Protein AF-U1Q439-F1 (afdb_monomer_lite)

Secondary structure (DSSP, 8-state):
-----------------------TT----SS--HHHHHHHHHHHHHHHHHS-HHHHHHHHHHHHHHHHHHHHHHHHHHHH-S-HHHHHHHTTHHHHHHHHHT---TTGGGSHHHHHHHTTSB-HHHHHHHHHHHHHHHHHHHHHHHHHHHHSS-S-HHHHHHHHHHHHHHHTS-HHHHHHHHHHHHHHHHHHHHHHHH--SHHHHHHHHHHHHHHHHHHT---HHHHHHHHHHHHHHTSS-HHHIIIIIIHHHHHHHHHHHHHHHHHIIIIIS-TTTT-SHHHHT--PPPHHHHHHGGGTS-SB--SS-TTTTTSS-TT--EEEEEES-TTT-HHHHHHHHHHHTTSTT-EEEEEE-----GGG--

pLDDT: mean 82.38, std 19.42, range [29.75, 98.81]

Foldseek 3Di:
DDDDDDDDDDDDDPDDDPDPDDDPPDDPPPWDALLQLLVLLQQVLLCLLPDDLVVLLQLLLLLLQLQLQLLLQLLVCVLVDPDNVRSLLCNLRSVLCNLVVVRQALLLLLASPLSCLVQQQFAPVSSVVSNVSNVVSNLNNLLVSLVCVQPVPSDDPSSLVSLLVLLVVLLPDALVCLQQLLLVVSLLSLVLSSVCSRDDDPVSNSVSSSVSSSCCVVVVGDDLSNNSSSQSNCVSVVNDDPVSSVPRRNVSSVNSSSNNNNVNNCCSVPPRQDPCSQVPPQRVPWDGDDPCCRHPPVVRPHRGTRSHPPVVVVPPDPQADEFEQEDQDPVPVVVSQVVQVVVQVVDPRRDYDYHHDDDDDPVVPD

Radius of gyration: 27.09 Å; chains: 1; bounding box: 66×46×103 Å

Structure (mmCIF, N/CA/C/O backbone):
data_AF-U1Q439-F1
#
_entry.id   AF-U1Q439-F1
#
loop_
_atom_site.group_PDB
_atom_site.id
_atom_site.type_symbol
_atom_site.label_atom_id
_atom_site.label_alt_id
_atom_site.label_comp_id
_atom_site.label_asym_id
_atom_site.label_entity_id
_atom_site.label_seq_id
_atom_site.pdbx_PDB_ins_code
_atom_site.Cartn_x
_atom_site.Cartn_y
_atom_site.Cartn_z
_atom_site.occupancy
_atom_site.B_iso_or_equiv
_atom_site.auth_seq_id
_atom_site.auth_comp_id
_atom_site.auth_asym_id
_atom_site.auth_atom_id
_atom_site.pdbx_PDB_model_num
ATOM 1 N N . MET A 1 1 ? 11.592 0.770 76.345 1.00 40.69 1 MET A N 1
ATOM 2 C CA . MET A 1 1 ? 10.454 0.552 77.261 1.00 40.69 1 MET A CA 1
ATOM 3 C C . MET A 1 1 ? 9.952 1.911 77.716 1.00 40.69 1 MET A C 1
ATOM 5 O O . MET A 1 1 ? 10.605 2.519 78.552 1.00 40.69 1 MET A O 1
ATOM 9 N N . ALA A 1 2 ? 8.879 2.397 77.093 1.00 33.62 2 ALA A N 1
ATOM 10 C CA . ALA A 1 2 ? 7.926 3.373 77.628 1.00 33.62 2 ALA A CA 1
ATOM 11 C C . ALA A 1 2 ? 6.781 3.497 76.603 1.00 33.62 2 ALA A C 1
ATOM 13 O O . ALA A 1 2 ? 6.976 4.050 75.524 1.00 33.62 2 ALA A O 1
ATOM 14 N N . ASP A 1 3 ? 5.644 2.888 76.936 1.00 36.06 3 ASP A N 1
ATOM 15 C CA . ASP A 1 3 ? 4.321 3.103 76.333 1.00 36.06 3 ASP A CA 1
ATOM 16 C C . ASP A 1 3 ? 3.775 4.489 76.720 1.00 36.06 3 ASP A C 1
ATOM 18 O O . ASP A 1 3 ? 4.028 4.918 77.846 1.00 36.06 3 ASP A O 1
ATOM 22 N N . THR A 1 4 ? 2.990 5.139 75.843 1.00 35.75 4 THR A N 1
ATOM 23 C CA . THR A 1 4 ? 1.505 5.231 75.936 1.00 35.75 4 THR A CA 1
ATOM 24 C C . THR A 1 4 ? 0.882 6.178 74.877 1.00 35.75 4 THR A C 1
ATOM 26 O O . THR A 1 4 ? 1.295 7.320 74.720 1.00 35.75 4 THR A O 1
ATOM 29 N N . SER A 1 5 ? -0.118 5.638 74.151 1.00 34.19 5 SER A N 1
ATOM 30 C CA . SER A 1 5 ? -1.400 6.180 73.600 1.00 34.19 5 SER A CA 1
ATOM 31 C C . SER A 1 5 ? -1.701 7.704 73.667 1.00 34.19 5 SER A C 1
ATOM 33 O O . SER A 1 5 ? -1.394 8.319 74.676 1.00 34.19 5 SER A O 1
ATOM 35 N N . SER A 1 6 ? -2.438 8.395 72.777 1.00 32.44 6 SER A N 1
ATOM 36 C CA . SER A 1 6 ? -3.656 8.065 72.004 1.00 32.44 6 SER A CA 1
ATOM 37 C C . SER A 1 6 ? -4.067 9.252 71.094 1.00 32.44 6 SER A C 1
ATOM 39 O O . SER A 1 6 ? -3.969 10.396 71.523 1.00 32.44 6 SER A O 1
ATOM 41 N N . SER A 1 7 ? -4.639 8.933 69.922 1.00 29.75 7 SER A N 1
ATOM 42 C CA . SER A 1 7 ? -5.725 9.613 69.167 1.00 29.75 7 SER A CA 1
ATOM 43 C C . SER A 1 7 ? -5.667 11.109 68.802 1.00 29.75 7 SER A C 1
ATOM 45 O O . SER A 1 7 ? -5.858 11.964 69.661 1.00 29.75 7 SER A O 1
ATOM 47 N N . ALA A 1 8 ? -5.707 11.401 67.496 1.00 29.91 8 ALA A N 1
ATOM 48 C CA . ALA A 1 8 ? -6.921 11.916 66.841 1.00 29.91 8 ALA A CA 1
ATOM 49 C C . ALA A 1 8 ? -6.778 11.845 65.308 1.00 29.91 8 ALA A C 1
ATOM 51 O O . ALA A 1 8 ? -5.817 12.336 64.727 1.00 29.91 8 ALA A O 1
ATOM 52 N N . THR A 1 9 ? -7.751 11.178 64.701 1.00 34.38 9 THR A N 1
ATOM 53 C CA . THR A 1 9 ? -8.125 11.154 63.285 1.00 34.38 9 THR A CA 1
ATOM 54 C C . THR A 1 9 ? -8.305 12.552 62.704 1.00 34.38 9 THR A C 1
ATOM 56 O O . THR A 1 9 ? -9.048 13.339 63.285 1.00 34.38 9 THR A O 1
ATOM 59 N N . ASP A 1 10 ? -7.755 12.792 61.514 1.00 31.38 10 ASP A N 1
ATOM 60 C CA . ASP A 1 10 ? -8.347 13.740 60.572 1.00 31.38 10 ASP A CA 1
ATOM 61 C C . ASP A 1 10 ? -8.423 13.074 59.194 1.00 31.38 10 ASP A C 1
ATOM 63 O O . ASP A 1 10 ? -7.422 12.838 58.516 1.00 31.38 10 ASP A O 1
ATOM 67 N N . SER A 1 11 ? -9.632 12.637 58.859 1.00 33.62 11 SER A N 1
ATOM 68 C CA . SER A 1 11 ? -10.017 12.125 57.553 1.00 33.62 11 SER A CA 1
ATOM 69 C C . SER A 1 11 ? -10.362 13.325 56.677 1.00 33.62 11 SER A C 1
ATOM 71 O O . SER A 1 11 ? -11.498 13.799 56.702 1.00 33.62 11 SER A O 1
ATOM 73 N N . ALA A 1 12 ? -9.385 13.822 55.922 1.00 33.16 12 ALA A N 1
ATOM 74 C CA . ALA A 1 12 ? -9.645 14.764 54.846 1.00 33.16 12 ALA A CA 1
ATOM 75 C C . ALA A 1 12 ? -10.063 13.976 53.600 1.00 33.16 12 ALA A C 1
ATOM 77 O O . ALA A 1 12 ? -9.274 13.275 52.973 1.00 33.16 12 ALA A O 1
ATOM 78 N N . THR A 1 13 ? -11.355 14.055 53.323 1.00 31.52 13 THR A N 1
ATOM 79 C CA . THR A 1 13 ? -12.053 13.604 52.127 1.00 31.52 13 THR A CA 1
ATOM 80 C C . THR A 1 13 ? -11.402 14.216 50.880 1.00 31.52 13 THR A C 1
ATOM 82 O O . THR A 1 13 ? -11.492 15.424 50.678 1.00 31.52 13 THR A O 1
ATOM 85 N N . GLU A 1 14 ? -10.757 13.405 50.040 1.00 33.00 14 GLU A N 1
ATOM 86 C CA . GLU A 1 14 ? -10.408 13.793 48.667 1.00 33.00 14 GLU A CA 1
ATOM 87 C C . GLU A 1 14 ? -11.698 13.796 47.834 1.00 33.00 14 GLU A C 1
ATOM 89 O O . GLU A 1 14 ? -12.175 12.763 47.365 1.00 33.00 14 GLU A O 1
ATOM 94 N N . THR A 1 15 ? -12.327 14.965 47.730 1.00 34.25 15 THR A N 1
ATOM 95 C CA . THR A 1 15 ? -13.336 15.244 46.706 1.00 34.25 15 THR A CA 1
ATOM 96 C C . THR A 1 15 ? -12.620 15.494 45.387 1.00 34.25 15 THR A C 1
ATOM 98 O O . THR A 1 15 ? -11.765 16.374 45.322 1.00 34.25 15 THR A O 1
ATOM 101 N N . GLY A 1 16 ? -12.955 14.693 44.375 1.00 36.06 16 GLY A N 1
ATOM 102 C CA . GLY A 1 16 ? -12.383 14.773 43.037 1.00 36.06 16 GLY A CA 1
ATOM 103 C C . GLY A 1 16 ? -12.622 16.125 42.369 1.00 36.06 16 GLY A C 1
ATOM 104 O O . GLY A 1 16 ? -13.729 16.660 42.415 1.00 36.06 16 GLY A O 1
ATOM 105 N N . ASP A 1 17 ? -11.566 16.640 41.746 1.00 32.59 17 ASP A N 1
ATOM 106 C CA . ASP A 1 17 ? -11.641 17.726 40.777 1.00 32.59 17 ASP A CA 1
ATOM 107 C C . ASP A 1 17 ? -12.202 17.168 39.458 1.00 32.59 17 ASP A C 1
ATOM 109 O O . ASP A 1 17 ? -11.560 16.372 38.773 1.00 32.59 17 ASP A O 1
ATOM 113 N N . GLU A 1 18 ? -13.425 17.587 39.127 1.00 44.66 18 GLU A N 1
ATOM 114 C CA . GLU A 1 18 ? -14.134 17.342 37.859 1.00 44.66 18 GLU A CA 1
ATOM 115 C C . GLU A 1 18 ? -13.779 18.361 36.758 1.00 44.66 18 GLU A C 1
ATOM 117 O O . GLU A 1 18 ? -14.463 18.438 35.741 1.00 44.66 18 GLU A O 1
ATOM 122 N N . ASP A 1 19 ? -12.698 19.126 36.899 1.00 42.84 19 ASP A N 1
ATOM 123 C CA . ASP A 1 19 ? -12.256 20.061 35.867 1.00 42.84 19 ASP A CA 1
ATOM 124 C C . ASP A 1 19 ? -10.877 19.643 35.353 1.00 42.84 19 ASP A C 1
ATOM 126 O O . ASP A 1 19 ? -9.881 19.718 36.066 1.00 42.84 19 ASP A O 1
ATOM 130 N N . GLY A 1 20 ? -10.810 19.224 34.085 1.00 48.12 20 GLY A N 1
ATOM 131 C CA . GLY A 1 20 ? -9.583 18.858 33.360 1.00 48.12 20 GLY A CA 1
ATOM 132 C C . GLY A 1 20 ? -8.630 20.033 33.092 1.00 48.12 20 GLY A C 1
ATOM 133 O O . GLY A 1 20 ? -8.061 20.141 32.006 1.00 48.12 20 GLY A O 1
ATOM 134 N N . VAL A 1 21 ? -8.487 20.947 34.050 1.00 47.47 21 VAL A N 1
ATOM 135 C CA . VAL A 1 21 ? -7.514 22.034 34.036 1.00 47.47 21 VAL A CA 1
ATOM 136 C C . VAL A 1 21 ? -6.248 21.521 34.728 1.00 47.47 21 VAL A C 1
ATOM 138 O O . VAL A 1 21 ? -6.295 21.247 35.927 1.00 47.47 21 VAL A O 1
ATOM 141 N N . PRO A 1 22 ? -5.110 21.409 34.017 1.00 46.38 22 PRO A N 1
ATOM 142 C CA . PRO A 1 22 ? -3.858 20.977 34.625 1.00 46.38 22 PRO A CA 1
ATOM 143 C C . PRO A 1 22 ? -3.519 21.881 35.812 1.00 46.38 22 PRO A C 1
ATOM 145 O O . PRO A 1 22 ? -3.479 23.112 35.684 1.00 46.38 22 PRO A O 1
ATOM 148 N N . THR A 1 23 ? -3.282 21.286 36.978 1.00 56.19 23 THR A N 1
ATOM 149 C CA . THR A 1 23 ? -2.851 22.042 38.158 1.00 56.19 23 THR A CA 1
ATOM 150 C C . THR A 1 23 ? -1.454 22.620 37.914 1.00 56.19 23 THR A C 1
ATOM 152 O O . THR A 1 23 ? -0.627 22.044 37.203 1.00 56.19 23 THR A O 1
ATOM 155 N N . GLN A 1 24 ? -1.180 23.813 38.461 1.00 44.75 24 GLN A N 1
ATOM 156 C CA . GLN A 1 24 ? 0.097 24.513 38.266 1.00 44.75 24 GLN A CA 1
ATOM 157 C C . GLN A 1 24 ? 1.290 23.601 38.597 1.00 44.75 24 GLN A C 1
ATOM 159 O O . GLN A 1 24 ? 1.559 23.324 39.764 1.00 44.75 24 GLN A O 1
ATOM 164 N N . GLY A 1 25 ? 2.025 23.181 37.564 1.00 55.41 25 GLY A N 1
ATOM 165 C CA . GLY A 1 25 ? 3.202 22.316 37.684 1.00 55.41 25 GLY A CA 1
ATOM 166 C C . GLY A 1 25 ? 3.123 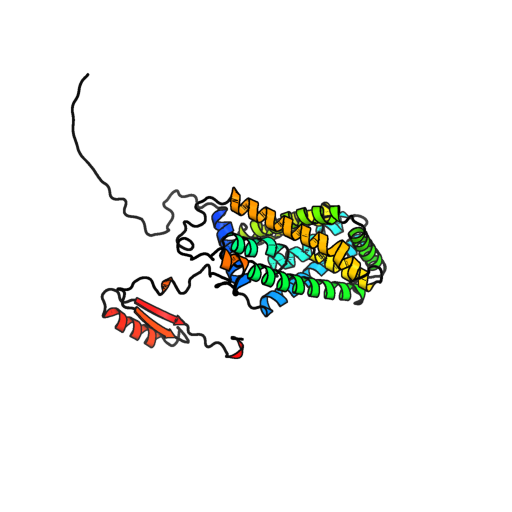21.014 36.885 1.00 55.41 25 GLY A C 1
ATOM 167 O O . GLY A 1 25 ? 4.145 20.345 36.745 1.00 55.41 25 GLY A O 1
ATOM 168 N N . GLU A 1 26 ? 1.963 20.672 36.321 1.00 47.88 26 GLU A N 1
ATOM 169 C CA . GLU A 1 26 ? 1.836 19.533 35.414 1.00 47.88 26 GLU A CA 1
ATOM 170 C C . GLU A 1 26 ? 2.426 19.888 34.038 1.00 47.88 26 GLU A C 1
ATOM 172 O O . GLU A 1 26 ? 1.930 20.751 33.309 1.00 47.88 26 GLU A O 1
ATOM 177 N N . VAL A 1 27 ? 3.558 19.266 33.703 1.00 53.09 27 VAL A N 1
ATOM 178 C CA . VAL A 1 27 ? 4.167 19.387 32.376 1.00 53.09 27 VAL A CA 1
ATOM 179 C C . VAL A 1 27 ? 3.277 18.611 31.417 1.00 53.09 27 VAL A C 1
ATOM 181 O O . VAL A 1 27 ? 3.337 17.385 31.404 1.00 53.09 27 VAL A O 1
ATOM 184 N N . VAL A 1 28 ? 2.462 19.311 30.622 1.00 56.88 28 VAL A N 1
ATOM 185 C CA . VAL A 1 28 ? 1.743 18.694 29.500 1.00 56.88 28 VAL A CA 1
ATOM 186 C C . VAL A 1 28 ? 2.796 18.029 28.608 1.00 56.88 28 VAL A C 1
ATOM 188 O O . VAL A 1 28 ? 3.656 18.738 28.072 1.00 56.88 28 VAL A O 1
ATOM 191 N N . PRO A 1 29 ? 2.809 16.691 28.476 1.00 61.56 29 PRO A N 1
ATOM 192 C CA . PRO A 1 29 ? 3.794 16.031 27.642 1.00 61.56 29 PRO A CA 1
ATOM 193 C C . PRO A 1 29 ? 3.629 16.517 26.200 1.00 61.56 29 PRO A C 1
ATOM 195 O O . PRO A 1 29 ? 2.562 16.383 25.612 1.00 61.56 29 PRO A O 1
ATOM 198 N N . GLU A 1 30 ? 4.691 17.051 25.594 1.00 66.00 30 GLU A N 1
ATOM 199 C CA . GLU A 1 30 ? 4.662 17.453 24.177 1.00 66.00 30 GLU A CA 1
ATOM 200 C C . GLU A 1 30 ? 4.493 16.252 23.223 1.00 66.00 30 GLU A C 1
ATOM 202 O O . GLU A 1 30 ? 4.320 16.440 22.023 1.00 66.00 30 GLU A O 1
ATOM 207 N N . ARG A 1 31 ? 4.557 15.007 23.716 1.00 75.25 31 ARG A N 1
ATOM 208 C CA . ARG A 1 31 ? 4.435 13.775 22.922 1.00 75.25 31 ARG A CA 1
ATOM 209 C C . ARG A 1 31 ? 3.308 12.907 23.457 1.00 75.25 31 ARG A C 1
ATOM 211 O O . ARG A 1 31 ? 3.229 12.708 24.665 1.00 75.25 31 ARG A O 1
ATOM 218 N N . PHE A 1 32 ? 2.529 12.328 22.545 1.00 79.38 32 PHE A N 1
ATOM 219 C CA . PHE A 1 32 ? 1.531 11.327 22.906 1.00 79.38 32 PHE A CA 1
ATOM 220 C C . PHE A 1 32 ? 2.200 10.096 23.510 1.00 79.38 32 PHE A C 1
ATOM 222 O O . PHE A 1 32 ? 3.230 9.618 23.022 1.00 79.38 32 PHE A O 1
ATOM 229 N N . SER A 1 33 ? 1.586 9.579 24.563 1.00 82.00 33 SER A N 1
ATOM 230 C CA . SER A 1 33 ? 1.855 8.244 25.076 1.00 82.00 33 SER A CA 1
ATOM 231 C C . SER A 1 33 ? 1.487 7.181 24.033 1.00 82.00 33 SER A C 1
ATOM 233 O O . SER A 1 33 ? 0.663 7.408 23.145 1.00 82.00 33 SER A O 1
ATOM 235 N N . SER A 1 34 ? 2.079 5.989 24.138 1.00 80.44 34 SER A N 1
ATOM 236 C CA . SER A 1 34 ? 1.740 4.867 23.249 1.00 80.44 34 SER A CA 1
ATOM 237 C C . SER A 1 34 ? 0.251 4.503 23.301 1.00 80.44 34 SER A C 1
ATOM 239 O O . SER A 1 34 ? -0.304 4.081 22.288 1.00 80.44 34 SER A O 1
ATOM 241 N N . ASP A 1 35 ? -0.393 4.703 24.454 1.00 79.12 35 ASP A N 1
ATOM 242 C CA . ASP A 1 35 ? -1.816 4.435 24.660 1.00 79.12 35 ASP A CA 1
ATOM 243 C C . ASP A 1 35 ? -2.681 5.450 23.883 1.00 79.12 35 ASP A C 1
ATOM 245 O O . ASP A 1 35 ? -3.603 5.051 23.174 1.00 79.12 35 ASP A O 1
ATOM 249 N N . GLU A 1 36 ? -2.339 6.743 23.904 1.00 81.25 36 GLU A N 1
ATOM 250 C CA . GLU A 1 36 ? -3.026 7.778 23.108 1.00 81.25 36 GLU A CA 1
ATOM 251 C C . GLU A 1 36 ? -2.837 7.581 21.595 1.00 81.25 36 GLU A C 1
ATOM 253 O O . GLU A 1 36 ? -3.776 7.761 20.817 1.00 81.25 36 GLU A O 1
ATOM 258 N N . VAL A 1 37 ? -1.635 7.188 21.154 1.00 83.81 37 VAL A N 1
ATOM 259 C CA . VAL A 1 37 ? -1.383 6.857 19.738 1.00 83.81 37 VAL A CA 1
ATOM 260 C C . VAL A 1 37 ? -2.241 5.667 19.314 1.00 83.81 37 VAL A C 1
ATOM 262 O O . VAL A 1 37 ? -2.884 5.708 18.265 1.00 83.81 37 VAL A O 1
ATOM 265 N N . PHE A 1 38 ? -2.306 4.631 20.152 1.00 82.69 38 PHE A N 1
ATOM 266 C CA . PHE A 1 38 ? -3.137 3.459 19.904 1.00 82.69 38 PHE A CA 1
ATOM 267 C C . PHE A 1 38 ? -4.630 3.803 19.829 1.00 82.69 38 PHE A C 1
ATOM 269 O O . PHE A 1 38 ? -5.327 3.317 18.941 1.00 82.69 38 PHE A O 1
ATOM 276 N N . GLN A 1 39 ? -5.128 4.677 20.703 1.00 79.50 39 GLN A N 1
ATOM 277 C CA . GLN A 1 39 ? -6.522 5.128 20.658 1.00 79.50 39 GLN A CA 1
ATOM 278 C C . GLN A 1 39 ? -6.856 5.850 19.354 1.00 79.50 39 GLN A C 1
ATOM 280 O O . GLN A 1 39 ? -7.908 5.602 18.770 1.00 79.50 39 GLN A O 1
ATOM 285 N N . ARG A 1 40 ? -5.952 6.702 18.860 1.00 84.44 40 ARG A N 1
ATOM 286 C CA . ARG A 1 40 ? -6.131 7.386 17.571 1.00 84.44 40 ARG A CA 1
ATOM 287 C C . ARG A 1 40 ? -6.184 6.409 16.408 1.00 84.44 40 ARG A C 1
ATOM 289 O O . ARG A 1 40 ? -7.068 6.530 15.571 1.00 84.44 40 ARG A O 1
ATOM 296 N N . ILE A 1 41 ? -5.290 5.421 16.405 1.00 85.44 41 ILE A N 1
ATOM 297 C CA . ILE A 1 41 ? -5.296 4.322 15.433 1.00 85.44 41 ILE A CA 1
ATOM 298 C C . ILE A 1 41 ? -6.643 3.592 15.458 1.00 85.44 41 ILE A C 1
ATOM 300 O O . ILE A 1 41 ? -7.227 3.330 14.413 1.00 85.44 41 ILE A O 1
ATOM 304 N N . VAL A 1 42 ? -7.140 3.245 16.647 1.00 81.69 42 VAL A N 1
ATOM 305 C CA . VAL A 1 42 ? -8.408 2.520 16.813 1.00 81.69 42 VAL A CA 1
ATOM 306 C C . VAL A 1 42 ? -9.605 3.367 16.369 1.00 81.69 42 VAL A C 1
ATOM 308 O O . VAL A 1 42 ? -10.512 2.837 15.730 1.00 81.69 42 VAL A O 1
ATOM 311 N N . ALA A 1 43 ? -9.609 4.665 16.674 1.00 80.50 43 ALA A N 1
ATOM 312 C CA . ALA A 1 43 ? -10.664 5.589 16.264 1.00 80.50 43 ALA A CA 1
ATOM 313 C C . ALA A 1 43 ? -10.698 5.795 14.741 1.00 80.50 43 ALA A C 1
ATOM 315 O O . ALA A 1 43 ? -11.772 5.796 14.144 1.00 80.50 43 ALA A O 1
ATOM 316 N N . ASP A 1 44 ? -9.535 5.925 14.106 1.00 82.56 44 ASP A N 1
ATOM 317 C CA . ASP A 1 44 ? -9.438 6.024 12.650 1.00 82.56 44 ASP A CA 1
ATOM 318 C C . ASP A 1 44 ? -9.880 4.720 11.969 1.00 82.56 44 ASP A C 1
ATOM 320 O O . ASP A 1 44 ? -10.719 4.727 11.069 1.00 82.56 44 ASP A O 1
ATOM 324 N N . ALA A 1 45 ? -9.448 3.575 12.504 1.00 84.12 45 ALA A N 1
ATOM 325 C CA . ALA A 1 45 ? -9.868 2.269 12.015 1.00 84.12 45 ALA A CA 1
ATOM 326 C C . ALA A 1 45 ? -11.393 2.050 12.110 1.00 84.12 45 ALA A C 1
ATOM 328 O O . ALA A 1 45 ? -11.967 1.379 11.250 1.00 84.12 45 ALA A O 1
ATOM 329 N N . ASP A 1 46 ? -12.060 2.582 13.145 1.00 82.25 46 ASP A N 1
ATOM 330 C CA . ASP A 1 46 ? -13.527 2.534 13.290 1.00 82.25 46 ASP A CA 1
ATOM 331 C C . ASP A 1 46 ? -14.212 3.267 12.129 1.00 82.25 46 ASP A C 1
ATOM 333 O O . ASP A 1 46 ? -15.117 2.720 11.487 1.00 82.25 46 ASP A O 1
ATOM 337 N N . HIS A 1 47 ? -13.706 4.451 11.779 1.00 79.12 47 HIS A N 1
ATOM 338 C CA . HIS A 1 47 ? -14.189 5.223 10.639 1.00 79.12 47 HIS A CA 1
ATOM 339 C C . HIS A 1 47 ? -13.936 4.493 9.307 1.00 79.12 47 HIS A C 1
ATOM 341 O O . HIS A 1 47 ? -14.838 4.367 8.475 1.00 79.12 47 HIS A O 1
ATOM 347 N N . GLU A 1 48 ? -12.740 3.940 9.100 1.00 81.44 48 GLU A N 1
ATOM 348 C CA . GLU A 1 48 ? -12.380 3.220 7.871 1.00 81.44 48 GLU A CA 1
ATOM 349 C C . GLU A 1 48 ? -13.214 1.948 7.656 1.00 81.44 48 GLU A C 1
ATOM 351 O O . GLU A 1 48 ? -13.699 1.692 6.553 1.00 81.44 48 GLU A O 1
ATOM 356 N N . VAL A 1 49 ? -13.419 1.148 8.707 1.00 79.25 49 VAL A N 1
ATOM 357 C CA . VAL A 1 49 ? -14.176 -0.113 8.626 1.00 79.25 49 VAL A CA 1
ATOM 358 C C . VAL A 1 49 ? -15.675 0.130 8.411 1.00 79.25 49 VAL A C 1
ATOM 360 O O . VAL A 1 49 ? -16.362 -0.717 7.829 1.00 79.25 49 VAL A O 1
ATOM 363 N N . THR A 1 50 ? -16.193 1.277 8.857 1.00 79.25 50 THR A N 1
ATOM 364 C CA . THR A 1 50 ? -17.599 1.677 8.673 1.00 79.25 50 THR A CA 1
ATOM 365 C C . THR A 1 50 ? -17.847 2.475 7.391 1.00 79.25 50 THR A C 1
ATOM 367 O O . THR A 1 50 ? -19.003 2.643 6.989 1.00 79.25 50 THR A O 1
ATOM 370 N N . SER A 1 51 ? -16.783 2.900 6.706 1.00 82.38 51 SER A N 1
ATOM 371 C CA . SER A 1 51 ? -16.849 3.632 5.441 1.00 82.38 51 SER A CA 1
ATOM 372 C C . SER A 1 51 ? -17.550 2.838 4.334 1.00 82.38 51 SER A C 1
ATOM 374 O O . SER A 1 51 ? -17.534 1.603 4.274 1.00 82.38 51 SER A O 1
ATOM 376 N N . SER A 1 52 ? -18.167 3.560 3.395 1.00 89.44 52 SER A N 1
ATOM 377 C CA . SER A 1 52 ? -18.836 2.920 2.261 1.00 89.44 52 SER A CA 1
ATOM 378 C C . SER A 1 52 ? -17.826 2.210 1.347 1.00 89.44 52 SER A C 1
ATOM 380 O O . SER A 1 52 ? -16.721 2.702 1.119 1.00 89.44 52 SER A O 1
ATOM 382 N N . ILE A 1 53 ? -18.226 1.085 0.732 1.00 89.88 53 ILE A N 1
ATOM 383 C CA . ILE A 1 53 ? -17.370 0.349 -0.226 1.00 89.88 53 ILE A CA 1
ATOM 384 C C . ILE A 1 53 ? -16.854 1.285 -1.325 1.00 89.88 53 ILE A C 1
ATOM 386 O O . ILE A 1 53 ? -15.708 1.171 -1.750 1.00 89.88 53 ILE A O 1
ATOM 390 N N . ARG A 1 54 ? -17.708 2.203 -1.794 1.00 93.06 54 ARG A N 1
ATOM 391 C CA . ARG A 1 54 ? -17.385 3.137 -2.873 1.00 93.06 54 ARG A CA 1
ATOM 392 C C . ARG A 1 54 ? -16.262 4.086 -2.464 1.00 93.06 54 ARG A C 1
ATOM 394 O O . ARG A 1 54 ? -15.309 4.246 -3.215 1.00 93.06 54 ARG A O 1
ATOM 401 N N . GLU A 1 55 ? -16.385 4.705 -1.299 1.00 92.38 55 GLU A N 1
ATOM 402 C CA . GLU A 1 55 ? -15.382 5.629 -0.770 1.00 92.38 55 GLU A CA 1
ATOM 403 C C . GLU A 1 55 ? -14.036 4.936 -0.562 1.00 92.38 55 GLU A C 1
ATOM 405 O O . GLU A 1 55 ? -13.028 5.375 -1.120 1.00 92.38 55 GLU A O 1
ATOM 410 N N . LEU A 1 56 ? -14.051 3.786 0.118 1.00 93.06 56 LEU A N 1
ATOM 411 C CA . LEU A 1 56 ? -12.863 2.972 0.358 1.00 93.06 56 LEU A CA 1
ATOM 412 C C . LEU A 1 56 ? -12.179 2.569 -0.957 1.00 93.06 56 LEU A C 1
ATOM 414 O O . LEU A 1 56 ? -10.969 2.725 -1.116 1.00 93.06 56 LEU A O 1
ATOM 418 N N . PHE A 1 57 ? -12.958 2.099 -1.934 1.00 97.12 57 PHE A N 1
ATOM 419 C CA . PHE A 1 57 ? -12.442 1.663 -3.229 1.00 97.12 57 PHE A CA 1
ATOM 420 C C . PHE A 1 57 ? -11.826 2.805 -4.044 1.00 97.12 57 PHE A C 1
ATOM 422 O O . PHE A 1 57 ? -10.749 2.628 -4.609 1.00 97.12 57 PHE A O 1
ATOM 429 N N . PHE A 1 58 ? -12.478 3.968 -4.130 1.00 97.12 58 PHE A N 1
ATOM 430 C CA . PHE A 1 58 ? -11.951 5.091 -4.914 1.00 97.12 58 PHE A CA 1
ATOM 431 C C . PHE A 1 58 ? -10.763 5.776 -4.234 1.00 97.12 58 PHE A C 1
ATOM 433 O O . PHE A 1 58 ? -9.842 6.198 -4.933 1.00 97.12 58 PHE A O 1
ATOM 440 N N . SER A 1 59 ? -10.732 5.817 -2.899 1.00 97.19 59 SER A N 1
ATOM 441 C CA . SER A 1 59 ? -9.534 6.226 -2.161 1.00 97.19 59 SER A CA 1
ATOM 442 C C . SER A 1 59 ? -8.369 5.266 -2.442 1.00 97.19 59 SER A C 1
ATOM 444 O O . SER A 1 59 ? -7.263 5.690 -2.783 1.00 97.19 59 SER A O 1
ATOM 446 N N . ALA A 1 60 ? -8.634 3.957 -2.445 1.00 98.00 60 ALA A N 1
ATOM 447 C CA . ALA A 1 60 ? -7.630 2.956 -2.784 1.00 98.00 60 ALA A CA 1
ATOM 448 C C . ALA A 1 60 ? -7.181 3.007 -4.253 1.00 98.00 60 ALA A C 1
ATOM 450 O O . ALA A 1 60 ? -6.008 2.785 -4.567 1.00 98.00 60 ALA A O 1
ATOM 451 N N . LEU A 1 61 ? -8.089 3.338 -5.169 1.00 98.56 61 LEU A N 1
ATOM 452 C CA . LEU A 1 61 ? -7.761 3.580 -6.570 1.00 98.56 61 LEU A CA 1
ATOM 453 C C . LEU A 1 61 ? -6.790 4.759 -6.713 1.00 98.56 61 LEU A C 1
ATOM 455 O O . LEU A 1 61 ? -5.791 4.646 -7.428 1.00 98.56 61 LEU A O 1
ATOM 459 N N . ALA A 1 62 ? -7.051 5.862 -6.005 1.00 98.38 62 ALA A N 1
ATOM 460 C CA . ALA A 1 62 ? -6.174 7.029 -5.979 1.00 98.38 62 ALA A CA 1
ATOM 461 C C . ALA A 1 62 ? -4.785 6.686 -5.417 1.00 98.38 62 ALA A C 1
ATOM 463 O O . ALA A 1 62 ? -3.780 7.072 -6.016 1.00 98.38 62 ALA A O 1
ATOM 464 N N . ALA A 1 63 ? -4.710 5.878 -4.352 1.00 98.25 63 ALA A N 1
ATOM 465 C CA . ALA A 1 63 ? -3.434 5.379 -3.834 1.00 98.25 63 ALA A CA 1
ATOM 466 C C . ALA A 1 63 ? -2.653 4.565 -4.882 1.00 98.25 63 ALA A C 1
ATOM 468 O O . ALA A 1 63 ? -1.446 4.751 -5.041 1.00 98.25 63 ALA A O 1
ATOM 469 N N . GLY A 1 64 ? -3.329 3.705 -5.653 1.00 98.25 64 GLY A N 1
ATOM 470 C CA . GLY A 1 64 ? -2.705 2.957 -6.750 1.00 98.25 64 GLY A CA 1
ATOM 471 C C . GLY A 1 64 ? -2.103 3.864 -7.832 1.00 98.25 64 GLY A C 1
ATOM 472 O O . GLY A 1 64 ? -0.967 3.658 -8.266 1.00 98.25 64 GLY A O 1
ATOM 473 N N . PHE A 1 65 ? -2.823 4.917 -8.232 1.00 98.31 65 PHE A N 1
ATOM 474 C CA . PHE A 1 65 ? -2.286 5.925 -9.152 1.00 98.31 65 PHE A CA 1
ATOM 475 C C . PHE A 1 65 ? -1.100 6.685 -8.551 1.00 98.31 65 PHE A C 1
ATOM 477 O O . PHE A 1 65 ? -0.097 6.886 -9.234 1.00 98.31 65 PHE A O 1
ATOM 484 N N . ALA A 1 66 ? -1.169 7.061 -7.274 1.00 98.19 66 ALA A N 1
ATOM 485 C CA . ALA A 1 66 ? -0.071 7.737 -6.591 1.00 98.19 66 ALA A CA 1
ATOM 486 C C . ALA A 1 66 ? 1.207 6.875 -6.558 1.00 98.19 66 ALA A C 1
ATOM 488 O O . ALA A 1 66 ? 2.293 7.388 -6.819 1.00 98.19 66 ALA A O 1
ATOM 489 N N . ILE A 1 67 ? 1.098 5.552 -6.368 1.00 97.62 67 ILE A N 1
ATOM 490 C CA . ILE A 1 67 ? 2.244 4.628 -6.483 1.00 97.62 67 ILE A CA 1
ATOM 491 C C . ILE A 1 67 ? 2.881 4.655 -7.881 1.00 97.62 67 ILE A C 1
ATOM 493 O O . ILE A 1 67 ? 4.101 4.531 -8.011 1.00 97.62 67 ILE A O 1
ATOM 497 N N . THR A 1 68 ? 2.095 4.879 -8.935 1.00 97.56 68 THR A N 1
ATOM 498 C CA . THR A 1 68 ? 2.635 4.992 -10.301 1.00 97.56 68 THR A CA 1
ATOM 499 C C . THR A 1 68 ? 3.609 6.166 -10.425 1.00 97.56 68 THR A C 1
ATOM 501 O O . THR A 1 68 ? 4.584 6.066 -11.165 1.00 97.56 68 THR A O 1
ATOM 504 N N . ILE A 1 69 ? 3.417 7.247 -9.657 1.00 97.25 69 ILE A N 1
ATOM 505 C CA . ILE A 1 69 ? 4.339 8.395 -9.621 1.00 97.25 69 ILE A CA 1
ATOM 506 C C . ILE A 1 69 ? 5.719 7.962 -9.114 1.00 97.25 69 ILE A C 1
ATOM 508 O O . ILE A 1 69 ? 6.735 8.369 -9.677 1.00 97.25 69 ILE A O 1
ATOM 512 N N . THR A 1 70 ? 5.772 7.100 -8.094 1.00 96.94 70 THR A N 1
ATOM 513 C CA . THR A 1 70 ? 7.036 6.535 -7.601 1.00 96.94 70 THR A CA 1
ATOM 514 C C . THR A 1 70 ? 7.763 5.768 -8.704 1.00 96.94 70 THR A C 1
ATOM 516 O O . THR A 1 70 ? 8.951 6.005 -8.920 1.00 96.94 70 THR A O 1
ATOM 519 N N . PHE A 1 71 ? 7.066 4.899 -9.442 1.00 97.75 71 PHE A N 1
ATOM 520 C CA . PHE A 1 71 ? 7.684 4.132 -10.527 1.00 97.75 71 PHE A CA 1
ATOM 521 C C . PHE A 1 71 ? 8.120 5.026 -11.700 1.00 97.75 71 PHE A C 1
ATOM 523 O O . PHE A 1 71 ? 9.250 4.909 -12.173 1.00 97.75 71 PHE A O 1
ATOM 530 N N . LEU A 1 72 ? 7.266 5.975 -12.099 1.00 97.88 72 LEU A N 1
ATOM 531 C CA . LEU A 1 72 ? 7.545 6.996 -13.111 1.00 97.88 72 LEU A CA 1
ATOM 532 C C . LEU A 1 72 ? 8.846 7.739 -12.810 1.00 97.88 72 LEU A C 1
ATOM 534 O O . LEU A 1 72 ? 9.756 7.764 -13.636 1.00 97.88 72 LEU A O 1
ATOM 538 N N . VAL A 1 73 ? 8.951 8.339 -11.625 1.00 96.88 73 VAL A N 1
ATOM 539 C CA . VAL A 1 73 ? 10.114 9.161 -11.282 1.00 96.88 73 VAL A CA 1
ATOM 540 C C . VAL A 1 73 ? 11.359 8.293 -11.104 1.00 96.88 73 VAL A C 1
ATOM 542 O O . VAL A 1 73 ? 12.434 8.675 -11.566 1.00 96.88 73 VAL A O 1
ATOM 545 N N . TYR A 1 74 ? 11.228 7.107 -10.502 1.00 97.00 74 TYR A N 1
ATOM 546 C CA . TYR A 1 74 ? 12.360 6.202 -10.315 1.00 97.00 74 TYR A CA 1
ATOM 547 C C . TYR A 1 74 ? 12.964 5.744 -11.649 1.00 97.00 74 TYR A C 1
ATOM 549 O O . TYR A 1 74 ? 14.183 5.812 -11.817 1.00 97.00 74 TYR A O 1
ATOM 557 N N . ALA A 1 75 ? 12.133 5.340 -12.615 1.00 97.44 75 ALA A N 1
ATOM 558 C CA . ALA A 1 75 ? 12.590 4.937 -13.942 1.00 97.44 75 ALA A CA 1
ATOM 559 C C . ALA A 1 75 ? 13.196 6.116 -14.721 1.00 97.44 75 ALA A C 1
ATOM 561 O O . ALA A 1 75 ? 14.333 6.020 -15.184 1.00 97.44 75 ALA A O 1
ATOM 562 N N . SER A 1 76 ? 12.494 7.254 -14.800 1.00 96.88 76 SER A N 1
ATOM 563 C CA . SER A 1 76 ? 12.953 8.436 -15.548 1.00 96.88 76 SER A CA 1
ATOM 564 C C . SER A 1 76 ? 14.284 8.979 -15.035 1.00 96.88 76 SER A C 1
ATOM 566 O O . SER A 1 76 ? 15.183 9.304 -15.814 1.00 96.88 76 SER A O 1
ATOM 568 N N . MET A 1 77 ? 14.453 9.049 -13.713 1.00 96.50 77 MET A N 1
ATOM 569 C CA . MET A 1 77 ? 15.699 9.540 -13.128 1.00 96.50 77 MET A CA 1
ATOM 570 C C . MET A 1 77 ? 16.828 8.517 -13.224 1.00 96.50 77 MET A C 1
ATOM 572 O O . MET A 1 77 ? 17.981 8.914 -13.355 1.00 96.50 77 MET A O 1
ATOM 576 N N . SER A 1 78 ? 16.516 7.218 -13.220 1.00 95.88 78 SER A N 1
ATOM 577 C CA . SER A 1 78 ? 17.516 6.171 -13.466 1.00 95.88 78 SER A CA 1
ATOM 578 C C . SER A 1 78 ? 17.995 6.152 -14.921 1.00 95.88 78 SER A C 1
ATOM 580 O O . SER A 1 78 ? 19.128 5.761 -15.177 1.00 95.88 78 SER A O 1
ATOM 582 N N . ALA A 1 79 ? 17.158 6.585 -15.869 1.00 95.50 79 ALA A N 1
ATOM 583 C CA . ALA A 1 79 ? 17.513 6.671 -17.284 1.00 95.50 79 ALA A CA 1
ATOM 584 C C . ALA A 1 79 ? 18.331 7.921 -17.636 1.00 95.50 79 ALA A C 1
ATOM 586 O O . ALA A 1 79 ? 19.154 7.888 -18.547 1.00 95.50 79 ALA A O 1
ATOM 587 N N . THR A 1 80 ? 18.103 9.026 -16.924 1.00 93.00 80 THR A N 1
ATOM 588 C CA . THR A 1 80 ? 18.699 10.335 -17.247 1.00 93.00 80 THR A CA 1
ATOM 589 C C . THR A 1 80 ? 19.876 10.718 -16.355 1.00 93.00 80 THR A C 1
ATOM 591 O O . THR A 1 80 ? 20.691 11.549 -16.750 1.00 93.00 80 THR A O 1
ATOM 594 N N . SER A 1 81 ? 19.984 10.141 -15.155 1.00 89.06 81 SER A N 1
ATOM 595 C CA . SER A 1 81 ? 21.061 10.443 -14.215 1.00 89.06 81 SER A CA 1
ATOM 596 C C . SER A 1 81 ? 22.144 9.371 -14.229 1.00 89.06 81 SER A C 1
ATOM 598 O O . SER A 1 81 ? 21.861 8.182 -14.134 1.00 89.06 81 SER A O 1
ATOM 600 N N . GLU A 1 82 ? 23.408 9.798 -14.220 1.00 83.69 82 GLU A N 1
ATOM 601 C CA . GLU A 1 82 ? 24.548 8.897 -14.001 1.00 83.69 82 GLU A CA 1
ATOM 602 C C . GLU A 1 82 ? 24.601 8.356 -12.559 1.00 83.69 82 GLU A C 1
ATOM 604 O O . GLU A 1 82 ? 25.263 7.355 -12.283 1.00 83.69 82 GLU A O 1
ATOM 609 N N . SER A 1 83 ? 23.899 9.004 -11.619 1.00 87.81 83 SER A N 1
ATOM 610 C CA . SER A 1 83 ? 23.871 8.616 -10.211 1.00 87.81 83 SER A CA 1
ATOM 611 C C . SER A 1 83 ? 22.527 8.017 -9.817 1.00 87.81 83 SER A C 1
ATOM 613 O O . SER A 1 83 ? 21.501 8.700 -9.771 1.00 87.81 83 SER A O 1
ATOM 615 N N . ARG A 1 84 ? 22.560 6.755 -9.372 1.00 86.69 84 ARG A N 1
ATOM 616 C CA . ARG A 1 84 ? 21.401 6.059 -8.785 1.00 86.69 84 ARG A CA 1
ATOM 617 C C . ARG A 1 84 ? 20.773 6.831 -7.617 1.00 86.69 84 ARG A C 1
ATOM 619 O O . ARG A 1 84 ? 19.584 6.676 -7.348 1.00 86.69 84 ARG A O 1
ATOM 626 N N . LEU A 1 85 ? 21.551 7.665 -6.924 1.00 91.69 85 LEU A N 1
ATOM 627 C CA . LEU A 1 85 ? 21.090 8.402 -5.750 1.00 91.69 85 LEU A CA 1
ATOM 628 C C . LEU A 1 85 ? 19.933 9.357 -6.073 1.00 91.69 85 LEU A C 1
ATOM 630 O O . LEU A 1 85 ? 19.031 9.505 -5.253 1.00 91.69 85 LEU A O 1
ATOM 634 N N . VAL A 1 86 ? 19.923 9.963 -7.263 1.00 93.38 86 VAL A N 1
ATOM 635 C CA . VAL A 1 86 ? 18.877 10.922 -7.648 1.00 93.38 86 VAL A CA 1
ATOM 636 C C . VAL A 1 86 ? 17.518 10.230 -7.764 1.00 93.38 86 VAL A C 1
ATOM 638 O O . VAL A 1 86 ? 16.531 10.717 -7.219 1.00 93.38 86 VAL A O 1
ATOM 641 N N . ALA A 1 87 ? 17.478 9.057 -8.399 1.00 93.88 87 ALA A N 1
ATOM 642 C CA . ALA A 1 87 ? 16.263 8.252 -8.485 1.00 93.88 87 ALA A CA 1
ATOM 643 C C . ALA A 1 87 ? 15.789 7.789 -7.097 1.00 93.88 87 ALA A C 1
ATOM 645 O O . ALA A 1 87 ? 14.604 7.870 -6.784 1.00 93.88 87 ALA A O 1
ATOM 646 N N . VAL A 1 88 ? 16.719 7.352 -6.240 1.00 94.94 88 VAL A N 1
ATOM 647 C CA . VAL A 1 88 ? 16.427 6.892 -4.872 1.00 94.94 88 VAL A CA 1
ATOM 648 C C . VAL A 1 88 ? 15.798 7.994 -4.017 1.00 94.94 88 VAL A C 1
ATOM 650 O O . VAL A 1 88 ? 14.797 7.742 -3.356 1.00 94.94 88 VAL A O 1
ATOM 653 N N . ILE A 1 89 ? 16.351 9.209 -4.052 1.00 96.12 89 ILE A N 1
ATOM 654 C CA . ILE A 1 89 ? 15.876 10.363 -3.269 1.00 96.12 89 ILE A CA 1
ATOM 655 C C . ILE A 1 89 ? 14.443 10.761 -3.646 1.00 96.12 89 ILE A C 1
ATOM 657 O O . ILE A 1 89 ? 13.690 11.229 -2.800 1.00 96.12 89 ILE A O 1
ATOM 661 N N . LEU A 1 90 ? 14.045 10.547 -4.901 1.00 95.69 90 LEU A N 1
ATOM 662 C CA . LEU A 1 90 ? 12.719 10.915 -5.399 1.00 95.69 90 LEU A CA 1
ATOM 663 C C . LEU A 1 90 ? 11.695 9.768 -5.349 1.00 95.69 90 LEU A C 1
ATOM 665 O O . LEU A 1 90 ? 10.507 9.990 -5.577 1.00 95.69 90 LEU A O 1
ATOM 669 N N . TYR A 1 91 ? 12.123 8.552 -5.007 1.00 96.19 91 TYR A N 1
ATOM 670 C CA . TYR A 1 91 ? 11.246 7.387 -4.868 1.00 96.19 91 TYR A CA 1
ATOM 671 C C . TYR A 1 91 ? 10.071 7.595 -3.883 1.00 96.19 91 TYR A C 1
ATOM 673 O O . TYR A 1 91 ? 8.959 7.169 -4.204 1.00 96.19 91 TYR A O 1
ATOM 681 N N . PRO A 1 92 ? 10.229 8.273 -2.722 1.00 97.06 92 PRO A N 1
ATOM 682 C CA . PRO A 1 92 ? 9.135 8.438 -1.760 1.00 97.06 92 PRO A CA 1
ATOM 683 C C . PRO A 1 92 ? 7.950 9.293 -2.236 1.00 97.06 92 PRO A C 1
ATOM 685 O O . PRO A 1 92 ? 6.946 9.348 -1.534 1.00 97.06 92 PRO A O 1
ATOM 688 N N . LEU A 1 93 ? 8.031 9.970 -3.390 1.00 96.75 93 LEU A N 1
ATOM 689 C CA . LEU A 1 93 ? 7.013 10.939 -3.814 1.00 96.75 93 LEU A CA 1
ATOM 690 C C . LEU A 1 93 ? 5.596 10.352 -3.878 1.00 96.75 93 LEU A C 1
ATOM 692 O O . LEU A 1 93 ? 4.678 10.963 -3.342 1.00 96.75 93 LEU A O 1
ATOM 696 N N . GLY A 1 94 ? 5.408 9.167 -4.464 1.00 96.81 94 GLY A N 1
ATOM 697 C CA . GLY A 1 94 ? 4.092 8.520 -4.504 1.00 96.81 94 GLY A CA 1
ATOM 698 C C . GLY A 1 94 ? 3.545 8.204 -3.111 1.00 96.81 94 GLY A C 1
ATOM 699 O O . GLY A 1 94 ? 2.372 8.437 -2.842 1.00 96.81 94 GLY A O 1
ATOM 700 N N . PHE A 1 95 ? 4.406 7.767 -2.189 1.00 96.69 95 PHE A N 1
ATOM 701 C CA . PHE A 1 95 ? 4.025 7.507 -0.798 1.00 96.69 95 PHE A CA 1
ATOM 702 C C . PHE A 1 95 ? 3.654 8.781 -0.034 1.00 96.69 95 PHE A C 1
ATOM 704 O O . PHE A 1 95 ? 2.719 8.758 0.757 1.00 96.69 95 PHE A O 1
ATOM 711 N N . ILE A 1 96 ? 4.317 9.910 -0.305 1.00 96.38 96 ILE A N 1
ATOM 712 C CA . ILE A 1 96 ? 3.937 11.206 0.278 1.00 96.38 96 ILE A CA 1
ATOM 713 C C . ILE A 1 96 ? 2.519 11.596 -0.149 1.00 96.38 96 ILE A C 1
ATOM 715 O O . ILE A 1 96 ? 1.736 12.016 0.696 1.00 96.38 96 ILE A O 1
ATOM 719 N N . TYR A 1 97 ? 2.169 11.426 -1.430 1.00 95.25 97 TYR A N 1
ATOM 720 C CA . TYR A 1 97 ? 0.806 11.693 -1.912 1.00 95.25 97 TYR A CA 1
ATOM 721 C C . TYR A 1 97 ? -0.238 10.833 -1.199 1.00 95.25 97 TYR A C 1
ATOM 723 O O . TYR A 1 97 ? -1.336 11.307 -0.943 1.00 95.25 97 TYR A O 1
ATOM 731 N N . ILE A 1 98 ? 0.107 9.587 -0.881 1.00 96.00 98 ILE A N 1
ATOM 732 C CA . ILE A 1 98 ? -0.793 8.644 -0.217 1.00 96.00 98 ILE A CA 1
ATOM 733 C C . ILE A 1 98 ? -1.013 9.049 1.235 1.00 96.00 98 ILE A C 1
ATOM 735 O O . ILE A 1 98 ? -2.150 9.310 1.611 1.00 96.00 98 ILE A O 1
ATOM 739 N N . ILE A 1 99 ? 0.064 9.156 2.019 1.00 92.31 99 ILE A N 1
ATOM 740 C CA . ILE A 1 99 ? -0.041 9.396 3.463 1.00 92.31 99 ILE A CA 1
ATOM 741 C C . ILE A 1 99 ? -0.585 10.801 3.737 1.00 92.31 99 ILE A C 1
ATOM 743 O O . ILE A 1 99 ? -1.558 10.967 4.461 1.00 92.31 99 ILE A O 1
ATOM 747 N N . ILE A 1 100 ? -0.025 11.833 3.095 1.00 91.88 100 ILE A N 1
ATOM 748 C CA . ILE A 1 100 ? -0.493 13.213 3.302 1.00 91.88 100 ILE A CA 1
ATOM 749 C C . ILE A 1 100 ? -1.875 13.438 2.671 1.00 91.88 100 ILE A C 1
ATOM 751 O O . ILE A 1 100 ? -2.640 14.275 3.146 1.00 91.88 100 ILE A O 1
ATOM 755 N N . GLY A 1 101 ? -2.200 12.710 1.599 1.00 90.12 101 GLY A N 1
ATOM 756 C CA . GLY A 1 101 ? -3.503 12.776 0.937 1.00 90.12 101 GLY A CA 1
ATOM 757 C C . GLY A 1 101 ? -4.603 11.950 1.607 1.00 90.12 101 GLY A C 1
ATOM 758 O O . GLY A 1 101 ? -5.751 12.064 1.181 1.00 90.12 101 GLY A O 1
ATOM 759 N N . GLY A 1 102 ? -4.281 11.132 2.616 1.00 90.56 102 GLY A N 1
ATOM 760 C CA . GLY A 1 102 ? -5.236 10.234 3.273 1.00 90.56 102 GLY A CA 1
ATOM 761 C C . GLY A 1 102 ? -5.802 9.160 2.336 1.00 90.56 102 GLY A C 1
ATOM 762 O O . GLY A 1 102 ? -6.984 8.817 2.418 1.00 90.56 102 GLY A O 1
ATOM 763 N N . TYR A 1 103 ? -5.003 8.677 1.378 1.00 95.56 103 TYR A N 1
ATOM 764 C CA . TYR A 1 103 ? -5.442 7.638 0.448 1.00 95.56 103 TYR A CA 1
ATOM 765 C C . TYR A 1 103 ? -5.252 6.239 1.026 1.00 95.56 103 TYR A C 1
ATOM 767 O O . TYR A 1 103 ? -4.245 5.932 1.648 1.00 95.56 103 TYR A O 1
ATOM 775 N N . GLN A 1 104 ? -6.192 5.348 0.725 1.00 96.19 104 GLN A N 1
ATOM 776 C CA . GLN A 1 104 ? -6.240 4.013 1.314 1.00 96.19 104 GLN A CA 1
ATOM 777 C C . GLN A 1 104 ? -5.227 3.062 0.666 1.00 96.19 104 GLN A C 1
ATOM 779 O O . GLN A 1 104 ? -5.457 2.524 -0.420 1.00 96.19 104 GLN A O 1
ATOM 784 N N . LEU A 1 105 ? -4.094 2.827 1.329 1.00 96.75 105 LEU A N 1
ATOM 785 C CA . LEU A 1 105 ? -3.073 1.886 0.869 1.00 96.75 105 LEU A CA 1
ATOM 786 C C . LEU A 1 105 ? -3.126 0.574 1.657 1.00 96.75 105 LEU A C 1
ATOM 788 O O . LEU A 1 105 ? -3.147 0.557 2.885 1.00 96.75 105 LEU A O 1
ATOM 792 N N . TYR A 1 106 ? -3.103 -0.555 0.948 1.00 97.44 106 TYR A N 1
ATOM 793 C CA . TYR A 1 106 ? -3.227 -1.890 1.539 1.00 97.44 106 TYR A CA 1
ATOM 794 C C . TYR A 1 106 ? -2.200 -2.161 2.647 1.00 97.44 106 TYR A C 1
ATOM 796 O O . TYR A 1 106 ? -2.529 -2.729 3.684 1.00 97.44 106 TYR A O 1
ATOM 804 N N . THR A 1 107 ? -0.946 -1.776 2.424 1.00 95.38 107 THR A N 1
ATOM 805 C CA . THR A 1 107 ? 0.158 -2.039 3.356 1.00 95.38 107 THR A CA 1
ATOM 806 C C . THR A 1 107 ? 0.064 -1.200 4.624 1.00 95.38 107 THR A C 1
ATOM 808 O O . THR A 1 107 ? 0.448 -1.678 5.684 1.00 95.38 107 THR A O 1
ATOM 811 N N . GLU A 1 108 ? -0.501 0.001 4.551 1.00 93.06 108 GLU A N 1
ATOM 812 C CA . GLU A 1 108 ? -0.831 0.828 5.717 1.00 93.06 108 GLU A CA 1
ATOM 813 C C . GLU A 1 108 ? -1.995 0.225 6.514 1.00 93.06 108 GLU A C 1
ATOM 815 O O . GLU A 1 108 ? -1.934 0.101 7.737 1.00 93.06 108 GLU A O 1
ATOM 820 N N . ASN A 1 109 ? -2.971 -0.336 5.803 1.00 92.31 109 ASN A N 1
ATOM 821 C CA . ASN A 1 109 ? -4.100 -1.078 6.359 1.00 92.31 109 ASN A CA 1
ATOM 822 C C . ASN A 1 109 ? -3.723 -2.420 7.028 1.00 92.31 109 ASN A C 1
ATOM 824 O O . ASN A 1 109 ? -4.596 -3.174 7.470 1.00 92.31 109 ASN A O 1
ATOM 828 N N . THR A 1 110 ? -2.430 -2.743 7.133 1.00 88.62 110 THR A N 1
ATOM 829 C CA . THR A 1 110 ? -1.941 -3.851 7.971 1.00 88.62 110 THR A CA 1
ATOM 830 C C . THR A 1 110 ? -1.797 -3.462 9.440 1.00 88.62 110 THR A C 1
ATOM 832 O O . THR A 1 110 ? -1.507 -4.345 10.251 1.00 88.62 110 THR A O 1
ATOM 835 N N . LEU A 1 111 ? -2.028 -2.182 9.787 1.00 88.94 111 LEU A N 1
ATOM 836 C CA . LEU A 1 111 ? -1.998 -1.701 11.163 1.00 88.94 111 LEU A CA 1
ATOM 837 C C . LEU A 1 111 ? -3.383 -1.410 11.773 1.00 88.94 111 LEU A C 1
ATOM 839 O O . LEU A 1 111 ? -3.778 -2.174 12.661 1.00 88.94 111 LEU A O 1
ATOM 843 N N . PRO A 1 112 ? -4.164 -0.409 11.317 1.00 89.25 112 PRO A N 1
ATOM 844 C CA . PRO A 1 112 ? -5.358 0.015 12.055 1.00 89.25 112 PRO A CA 1
ATOM 845 C C . PRO A 1 112 ? -6.485 -1.044 12.086 1.00 89.25 112 PRO A C 1
ATOM 847 O O . PRO A 1 112 ? -6.901 -1.447 13.179 1.00 89.25 112 PRO A O 1
ATOM 850 N N . PRO A 1 113 ? -6.910 -1.641 10.951 1.00 89.94 113 PRO A N 1
ATOM 851 C CA . PRO A 1 113 ? -7.925 -2.705 10.954 1.00 89.94 113 PRO A CA 1
ATOM 852 C C . PRO A 1 113 ? -7.488 -3.980 11.698 1.00 89.94 113 PRO A C 1
ATOM 854 O O . PRO A 1 113 ? -8.308 -4.726 12.249 1.00 89.94 113 PRO A O 1
ATOM 857 N N . VAL A 1 114 ? -6.179 -4.252 11.725 1.00 91.50 114 VAL A N 1
ATOM 858 C CA . VAL A 1 114 ? -5.608 -5.391 12.457 1.00 91.50 114 VAL A CA 1
ATOM 859 C C . VAL A 1 114 ? -5.676 -5.143 13.957 1.00 91.50 114 VAL A C 1
ATOM 861 O O . VAL A 1 114 ? -6.070 -6.052 14.687 1.00 91.50 114 VAL A O 1
ATOM 864 N N . ALA A 1 115 ? -5.376 -3.924 14.415 1.00 87.75 115 ALA A N 1
ATOM 865 C CA . ALA A 1 115 ? -5.529 -3.537 15.814 1.00 87.75 115 ALA A CA 1
ATOM 866 C C . ALA A 1 115 ? -6.975 -3.751 16.300 1.00 87.75 115 ALA A C 1
ATOM 868 O O . ALA A 1 115 ? -7.179 -4.435 17.304 1.00 87.75 115 ALA A O 1
ATOM 869 N N . LEU A 1 116 ? -7.984 -3.313 15.532 1.00 87.19 116 LEU A N 1
ATOM 870 C CA . LEU A 1 116 ? -9.400 -3.580 15.846 1.00 87.19 116 LEU A CA 1
ATOM 871 C C . LEU A 1 116 ? -9.725 -5.071 15.952 1.00 87.19 116 LEU A C 1
ATOM 873 O O . LEU A 1 116 ? -10.513 -5.495 16.802 1.00 87.19 116 LEU A O 1
ATOM 877 N N . THR A 1 117 ? -9.146 -5.878 15.067 1.00 89.75 117 THR A N 1
ATOM 878 C CA . THR A 1 117 ? -9.391 -7.323 15.046 1.00 89.75 117 THR A CA 1
ATOM 879 C C . THR A 1 117 ? -8.746 -8.009 16.253 1.00 89.75 117 THR A C 1
ATOM 881 O O . THR A 1 117 ? -9.370 -8.872 16.874 1.00 89.75 117 THR A O 1
ATOM 884 N N . LEU A 1 118 ? -7.532 -7.597 16.635 1.00 87.81 118 LEU A N 1
ATOM 885 C CA . LEU A 1 118 ? -6.841 -8.092 17.831 1.00 87.81 118 LEU A CA 1
ATOM 886 C C . LEU A 1 118 ? -7.582 -7.707 19.121 1.00 87.81 118 LEU A C 1
ATOM 888 O O . LEU A 1 118 ? -7.695 -8.539 20.023 1.00 87.81 118 LEU A O 1
ATOM 892 N N . GLU A 1 119 ? -8.179 -6.513 19.170 1.00 84.44 119 GLU A N 1
ATOM 893 C CA . GLU A 1 119 ? -9.028 -6.067 20.286 1.00 84.44 119 GLU A CA 1
ATOM 894 C C . GLU A 1 119 ? -10.439 -6.674 20.284 1.00 84.44 119 GLU A C 1
ATOM 896 O O . GLU A 1 119 ? -11.231 -6.440 21.201 1.00 84.44 119 GLU A O 1
ATOM 901 N N . ARG A 1 120 ? -10.756 -7.526 19.299 1.00 87.25 120 ARG A N 1
ATOM 902 C CA . ARG A 1 120 ? -12.074 -8.156 19.115 1.00 87.25 120 ARG A CA 1
ATOM 903 C C . ARG A 1 120 ? -13.207 -7.145 18.918 1.00 87.25 120 ARG A C 1
ATOM 905 O O . ARG A 1 120 ? -14.337 -7.397 19.342 1.00 87.25 120 ARG A O 1
ATOM 912 N N . LEU A 1 121 ? -12.909 -6.023 18.275 1.00 86.94 121 LEU A N 1
ATOM 913 C CA . LEU A 1 121 ? -13.879 -5.004 17.866 1.00 86.94 121 LEU A CA 1
ATOM 914 C C . LEU A 1 121 ? -14.343 -5.232 16.423 1.00 86.94 121 LEU A C 1
ATOM 916 O O . LEU A 1 121 ? -15.513 -5.032 16.107 1.00 86.94 121 LEU A O 1
ATOM 920 N N . ALA A 1 122 ? -13.465 -5.765 15.572 1.00 89.31 122 ALA A N 1
ATOM 921 C CA . ALA A 1 122 ? -13.791 -6.217 14.223 1.00 89.31 122 ALA A CA 1
ATOM 922 C C . ALA A 1 122 ? -13.602 -7.735 14.074 1.00 89.31 122 ALA A C 1
ATOM 924 O O . ALA A 1 122 ? -12.743 -8.348 14.709 1.00 89.31 122 ALA A O 1
ATOM 925 N N . SER A 1 123 ? -14.423 -8.360 13.229 1.00 92.25 123 SER A N 1
ATOM 926 C CA . SER A 1 123 ? -14.271 -9.776 12.880 1.00 92.25 123 SER A CA 1
ATOM 927 C C . SER A 1 123 ? -13.235 -9.988 11.768 1.00 92.25 123 SER A C 1
ATOM 929 O O . SER A 1 123 ? -13.050 -9.128 10.907 1.00 92.25 123 SER A O 1
ATOM 931 N N . VAL A 1 124 ? -12.608 -11.166 11.721 1.00 94.00 124 VAL A N 1
ATOM 932 C CA . VAL A 1 124 ? -11.663 -11.553 10.658 1.00 94.00 124 VAL A CA 1
ATOM 933 C C . VAL A 1 124 ? -12.294 -11.442 9.259 1.00 94.00 124 VAL A C 1
ATOM 935 O O . VAL A 1 124 ? -11.641 -10.901 8.369 1.00 94.00 124 VAL A O 1
ATOM 938 N N . PRO A 1 125 ? -13.556 -11.858 9.016 1.00 93.50 125 PRO A N 1
ATOM 939 C CA . PRO A 1 125 ? -14.208 -11.606 7.730 1.00 93.50 125 PRO A CA 1
ATOM 940 C C . PRO A 1 125 ? -14.341 -10.118 7.377 1.00 93.50 125 PRO A C 1
ATOM 942 O O . PRO A 1 125 ? -14.215 -9.767 6.204 1.00 93.50 125 PRO A O 1
ATOM 945 N N . THR A 1 126 ? -14.570 -9.243 8.364 1.00 91.62 126 THR A N 1
ATOM 946 C CA . THR A 1 126 ? -14.598 -7.782 8.162 1.00 91.62 126 THR A CA 1
ATOM 947 C C . THR A 1 126 ? -13.230 -7.277 7.710 1.00 91.62 126 THR A C 1
ATOM 949 O O . THR A 1 126 ? -13.146 -6.591 6.694 1.00 91.62 126 THR A O 1
ATOM 952 N N . LEU A 1 127 ? -12.163 -7.689 8.403 1.00 94.06 127 LEU A N 1
ATOM 953 C CA . LEU A 1 127 ? -10.779 -7.366 8.046 1.00 94.06 127 LEU A CA 1
ATOM 954 C C . LEU A 1 127 ? -10.435 -7.827 6.623 1.00 94.06 127 LEU A C 1
ATOM 956 O O . LEU A 1 127 ? -9.928 -7.051 5.818 1.00 94.06 127 LEU A O 1
ATOM 960 N N . LEU A 1 128 ? -10.755 -9.080 6.286 1.00 95.25 128 LEU A N 1
ATOM 961 C CA . LEU A 1 128 ? -10.488 -9.633 4.957 1.00 95.25 128 LEU A CA 1
ATOM 962 C C . LEU A 1 128 ? -11.265 -8.894 3.862 1.00 95.25 128 LEU A C 1
ATOM 964 O O . LEU A 1 128 ? -10.710 -8.630 2.798 1.00 95.25 128 LEU A O 1
ATOM 968 N N . ARG A 1 129 ? -12.531 -8.534 4.111 1.00 94.25 129 ARG A N 1
ATOM 969 C CA . ARG A 1 129 ? -13.323 -7.723 3.177 1.00 94.25 129 ARG A CA 1
ATOM 970 C C . ARG A 1 129 ? -12.669 -6.362 2.942 1.00 94.25 129 ARG A C 1
ATOM 972 O O . ARG A 1 129 ? -12.541 -5.964 1.787 1.00 94.25 129 ARG A O 1
ATOM 979 N N . HIS A 1 130 ? -12.259 -5.681 4.012 1.00 94.62 130 HIS A N 1
ATOM 980 C CA . HIS A 1 130 ? -11.571 -4.389 3.945 1.00 94.62 130 HIS A CA 1
ATOM 981 C C . HIS A 1 130 ? -10.311 -4.482 3.083 1.00 94.62 130 HIS A C 1
ATOM 983 O O . HIS A 1 130 ? -10.184 -3.803 2.066 1.00 94.62 130 HIS A O 1
ATOM 989 N N . TRP A 1 131 ? -9.441 -5.438 3.412 1.00 96.94 131 TRP A N 1
ATOM 990 C CA . TRP A 1 131 ? -8.216 -5.723 2.672 1.00 96.94 131 TRP A CA 1
ATOM 991 C C . TRP A 1 131 ? -8.446 -6.013 1.193 1.00 96.94 131 TRP A C 1
ATOM 993 O O . TRP A 1 131 ? -7.721 -5.483 0.356 1.00 96.94 131 TRP A O 1
ATOM 1003 N N . VAL A 1 132 ? -9.448 -6.824 0.848 1.00 97.44 132 VAL A N 1
ATOM 1004 C CA . VAL A 1 132 ? -9.745 -7.150 -0.554 1.00 97.44 132 VAL A CA 1
ATOM 1005 C C . VAL A 1 132 ? -10.200 -5.914 -1.329 1.00 97.44 132 VAL A C 1
ATOM 1007 O O . VAL A 1 132 ? -9.751 -5.723 -2.460 1.00 97.44 132 VAL A O 1
ATOM 1010 N N . ILE A 1 133 ? -11.054 -5.064 -0.748 1.00 97.50 133 ILE A N 1
ATOM 1011 C CA . ILE A 1 133 ? -11.524 -3.834 -1.407 1.00 97.50 133 ILE A CA 1
ATOM 1012 C C . ILE A 1 133 ? -10.342 -2.899 -1.678 1.00 97.50 133 ILE A C 1
ATOM 1014 O O . ILE A 1 133 ? -10.150 -2.472 -2.820 1.00 97.50 133 ILE A O 1
ATOM 1018 N N . VAL A 1 134 ? -9.524 -2.636 -0.654 1.00 97.94 134 VAL A N 1
ATOM 1019 C CA . VAL A 1 134 ? -8.368 -1.736 -0.756 1.00 97.94 134 VAL A CA 1
ATOM 1020 C C . VAL A 1 134 ? -7.327 -2.284 -1.732 1.00 97.94 134 VAL A C 1
ATOM 1022 O O . VAL A 1 134 ? -6.906 -1.580 -2.649 1.00 97.94 134 VAL A O 1
ATOM 1025 N N . LEU A 1 135 ? -6.955 -3.562 -1.613 1.00 98.44 135 LEU A N 1
ATOM 1026 C CA . LEU A 1 135 ? -5.965 -4.180 -2.498 1.00 98.44 135 LEU A CA 1
ATOM 1027 C C . LEU A 1 135 ? -6.424 -4.162 -3.961 1.00 98.44 135 LEU A C 1
ATOM 1029 O O . LEU A 1 135 ? -5.629 -3.860 -4.849 1.00 98.44 135 LEU A O 1
ATOM 1033 N N . THR A 1 136 ? -7.710 -4.424 -4.216 1.00 98.62 136 THR A N 1
ATOM 1034 C CA . THR A 1 136 ? -8.276 -4.370 -5.572 1.00 98.62 136 THR A CA 1
ATOM 1035 C C . THR A 1 136 ? -8.222 -2.953 -6.139 1.00 98.62 136 THR A C 1
ATOM 1037 O O . THR A 1 136 ? -7.825 -2.780 -7.291 1.00 98.62 136 THR A O 1
ATOM 1040 N N . GLY A 1 137 ? -8.572 -1.936 -5.344 1.00 98.62 137 GLY A N 1
ATOM 1041 C CA . GLY A 1 137 ? -8.455 -0.533 -5.748 1.00 98.62 137 GLY A CA 1
ATOM 1042 C C . GLY A 1 137 ? -7.007 -0.147 -6.060 1.00 98.62 137 GLY A C 1
ATOM 1043 O O . GLY A 1 137 ? -6.726 0.370 -7.141 1.00 98.62 137 GLY A O 1
ATOM 1044 N N . ASN A 1 138 ? -6.069 -0.483 -5.168 1.00 98.81 138 ASN A N 1
ATOM 1045 C CA . ASN A 1 138 ? -4.642 -0.213 -5.359 1.00 98.81 138 ASN A CA 1
ATOM 1046 C C . ASN A 1 138 ? -4.092 -0.874 -6.630 1.00 98.81 138 ASN A C 1
ATOM 1048 O O . ASN A 1 138 ? -3.392 -0.225 -7.407 1.00 98.81 138 ASN A O 1
ATOM 1052 N N . PHE A 1 139 ? -4.408 -2.152 -6.855 1.00 98.75 139 PHE A N 1
ATOM 1053 C CA . PHE A 1 139 ? -3.980 -2.880 -8.048 1.00 98.75 139 PHE A CA 1
ATOM 1054 C C . PHE A 1 139 ? -4.612 -2.315 -9.315 1.00 98.75 139 PHE A C 1
ATOM 1056 O O . PHE A 1 139 ? -3.911 -2.138 -10.306 1.00 98.75 139 PHE A O 1
ATOM 1063 N N . LEU A 1 140 ? -5.898 -1.960 -9.300 1.00 98.81 140 LEU A N 1
ATOM 1064 C CA . LEU A 1 140 ? -6.518 -1.333 -10.464 1.00 98.81 140 LEU A CA 1
ATOM 1065 C C . LEU A 1 140 ? -5.862 0.017 -10.788 1.00 98.81 140 LEU A C 1
ATOM 1067 O O . LEU A 1 140 ? -5.535 0.265 -11.944 1.00 98.81 140 LEU A O 1
ATOM 1071 N N . GLY A 1 141 ? -5.615 0.860 -9.784 1.00 98.75 141 GLY A N 1
ATOM 1072 C CA . GLY A 1 141 ? -4.989 2.172 -9.974 1.00 98.75 141 GLY A CA 1
ATOM 1073 C C . GLY A 1 141 ? -3.551 2.058 -10.477 1.00 98.75 141 GLY A C 1
ATOM 1074 O O . GLY A 1 141 ? -3.198 2.674 -11.481 1.00 98.75 141 GLY A O 1
ATOM 1075 N N . GLY A 1 142 ? -2.742 1.209 -9.836 1.00 98.62 142 GLY A N 1
ATOM 1076 C CA . GLY A 1 142 ? -1.362 0.949 -10.254 1.00 98.62 142 GLY A CA 1
ATOM 1077 C C . GLY A 1 142 ? -1.283 0.285 -11.629 1.00 98.62 142 GLY A C 1
ATOM 1078 O O . GLY A 1 142 ? -0.459 0.658 -12.456 1.00 98.62 142 GLY A O 1
ATOM 1079 N N . GLY A 1 143 ? -2.194 -0.641 -11.931 1.00 98.62 143 GLY A N 1
ATOM 1080 C CA . GLY A 1 143 ? -2.284 -1.283 -13.239 1.00 98.62 143 GLY A CA 1
ATOM 1081 C C . GLY A 1 143 ? -2.650 -0.302 -14.354 1.00 98.62 143 GLY A C 1
ATOM 1082 O O . GLY A 1 143 ? -1.981 -0.268 -15.383 1.00 98.62 143 GLY A O 1
ATOM 1083 N N . LEU A 1 144 ? -3.667 0.543 -14.150 1.00 98.75 144 LEU A N 1
ATOM 1084 C CA . LEU A 1 144 ? -4.029 1.593 -15.111 1.00 98.75 144 LEU A CA 1
ATOM 1085 C C . LEU A 1 144 ? -2.889 2.600 -15.302 1.00 98.75 144 LEU A C 1
ATOM 1087 O O . LEU A 1 144 ? -2.604 2.993 -16.433 1.00 98.75 144 LEU A O 1
ATOM 1091 N N . GLY A 1 145 ? -2.209 2.975 -14.219 1.00 98.62 145 GLY A N 1
ATOM 1092 C CA . GLY A 1 145 ? -1.020 3.815 -14.275 1.00 98.62 145 GLY A CA 1
ATOM 1093 C C . GLY A 1 145 ? 0.122 3.173 -15.069 1.00 98.62 145 GLY A C 1
ATOM 1094 O O . GLY A 1 145 ? 0.674 3.811 -15.962 1.00 98.62 145 GLY A O 1
ATOM 1095 N N . ALA A 1 146 ? 0.426 1.895 -14.832 1.00 98.56 146 ALA A N 1
ATOM 1096 C CA . ALA A 1 146 ? 1.425 1.146 -15.594 1.00 98.56 146 ALA A CA 1
ATOM 1097 C C . ALA A 1 146 ? 1.097 1.091 -17.095 1.00 98.56 146 ALA A C 1
ATOM 1099 O O . ALA A 1 146 ? 1.984 1.283 -17.925 1.00 98.56 146 ALA A O 1
ATOM 1100 N N . LEU A 1 147 ? -0.172 0.883 -17.460 1.00 98.56 147 LEU A N 1
ATOM 1101 C CA . LEU A 1 147 ? -0.610 0.903 -18.860 1.00 98.56 147 LEU A CA 1
ATOM 1102 C C . LEU A 1 147 ? -0.479 2.297 -19.488 1.00 98.56 147 LEU A C 1
ATOM 1104 O O . LEU A 1 147 ? -0.082 2.411 -20.648 1.00 98.56 147 LEU A O 1
ATOM 1108 N N . ALA A 1 148 ? -0.763 3.359 -18.729 1.00 98.44 148 ALA A N 1
ATOM 1109 C CA . ALA A 1 148 ? -0.537 4.730 -19.176 1.00 98.44 148 ALA A CA 1
ATOM 1110 C C . ALA A 1 148 ? 0.958 5.019 -19.393 1.00 9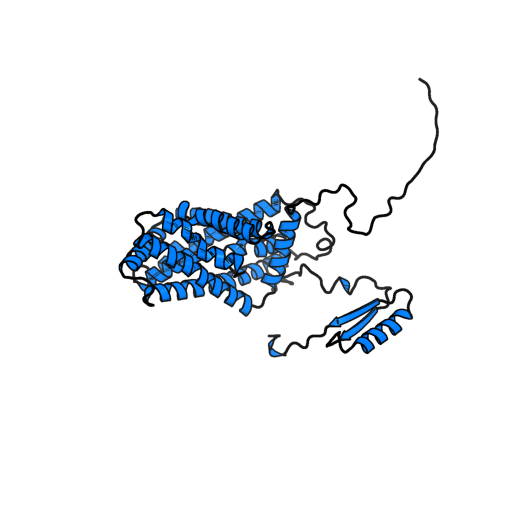8.44 148 ALA A C 1
ATOM 1112 O O . ALA A 1 148 ? 1.315 5.669 -20.373 1.00 98.44 148 ALA A O 1
ATOM 1113 N N . LEU A 1 149 ? 1.841 4.491 -18.540 1.00 98.38 149 LEU A N 1
ATOM 1114 C CA . LEU A 1 149 ? 3.289 4.586 -18.739 1.00 98.38 149 LEU A CA 1
ATOM 1115 C C . LEU A 1 149 ? 3.757 3.803 -19.974 1.00 98.38 149 LEU A C 1
ATOM 1117 O O . LEU A 1 149 ? 4.576 4.311 -20.735 1.00 98.38 149 LEU A O 1
ATOM 1121 N N . ALA A 1 150 ? 3.220 2.599 -20.192 1.00 97.94 150 ALA A N 1
ATOM 1122 C CA . ALA A 1 150 ? 3.612 1.719 -21.294 1.00 97.94 150 ALA A CA 1
ATOM 1123 C C . ALA A 1 150 ? 3.139 2.215 -22.670 1.00 97.94 150 ALA A C 1
ATOM 1125 O O . ALA A 1 150 ? 3.881 2.133 -23.645 1.00 97.94 150 ALA A O 1
ATOM 1126 N N . TYR A 1 151 ? 1.908 2.727 -22.765 1.00 97.69 151 TYR A N 1
ATOM 1127 C CA . TYR A 1 151 ? 1.280 3.053 -24.054 1.00 97.69 151 TYR A CA 1
ATOM 1128 C C . TYR A 1 151 ? 0.948 4.534 -24.243 1.00 97.69 151 TYR A C 1
ATOM 1130 O O . TYR A 1 151 ? 0.667 4.960 -25.361 1.00 97.69 151 TYR A O 1
ATOM 1138 N N . GLY A 1 152 ? 0.973 5.337 -23.179 1.00 96.50 152 GLY A N 1
ATOM 1139 C CA . GLY A 1 152 ? 0.587 6.750 -23.221 1.00 96.50 152 GLY A CA 1
ATOM 1140 C C . GLY A 1 152 ? 1.673 7.698 -23.731 1.00 96.50 152 GLY A C 1
ATOM 1141 O O . GLY A 1 152 ? 1.435 8.900 -23.784 1.00 96.50 152 GLY A O 1
ATOM 1142 N N . GLY A 1 153 ? 2.861 7.193 -24.082 1.00 94.56 153 GLY A N 1
ATOM 1143 C CA . GLY A 1 153 ? 3.991 8.022 -24.522 1.00 94.56 153 GLY A CA 1
ATOM 1144 C C . GLY A 1 153 ? 4.635 8.845 -23.400 1.00 94.56 153 GLY A C 1
ATOM 1145 O O . GLY A 1 153 ? 5.299 9.839 -23.680 1.00 94.56 153 GLY A O 1
ATOM 1146 N N . VAL A 1 154 ? 4.421 8.453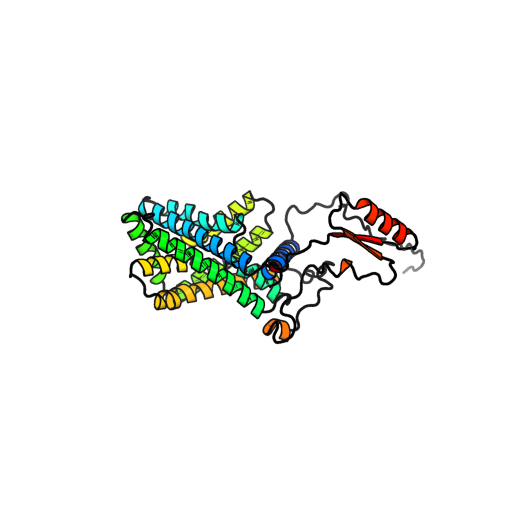 -22.137 1.00 96.81 154 VAL A N 1
ATOM 1147 C CA . VAL A 1 154 ? 5.019 9.114 -20.963 1.00 96.81 154 VAL A CA 1
ATOM 1148 C C . VAL A 1 154 ? 6.513 8.807 -20.865 1.00 96.81 154 VAL A C 1
ATOM 1150 O O . VAL A 1 154 ? 7.306 9.697 -20.568 1.00 96.81 154 VAL A O 1
ATOM 1153 N N . PHE A 1 155 ? 6.897 7.557 -21.124 1.00 97.94 155 PHE A N 1
ATOM 1154 C CA . PHE A 1 155 ? 8.294 7.157 -21.218 1.00 97.94 155 PHE A CA 1
ATOM 1155 C C . PHE A 1 155 ? 8.801 7.266 -22.652 1.00 97.94 155 PHE A C 1
ATOM 1157 O O . PHE A 1 155 ? 8.151 6.825 -23.601 1.00 97.94 155 PHE A O 1
ATOM 1164 N N . ASP A 1 156 ? 10.004 7.815 -22.801 1.00 96.44 156 ASP A N 1
ATOM 1165 C CA . ASP A 1 156 ? 10.770 7.680 -24.032 1.00 96.44 156 ASP A CA 1
ATOM 1166 C C . ASP A 1 156 ? 11.371 6.256 -24.138 1.00 96.44 156 ASP A C 1
ATOM 1168 O O . ASP A 1 156 ? 11.314 5.472 -23.178 1.00 96.44 156 ASP A O 1
ATOM 1172 N N . PRO A 1 157 ? 11.941 5.863 -25.293 1.00 96.50 157 PRO A N 1
ATOM 1173 C CA . PRO A 1 157 ? 12.480 4.513 -25.462 1.00 96.50 157 PRO A CA 1
ATOM 1174 C C . PRO A 1 157 ? 13.589 4.156 -24.461 1.00 96.50 157 PRO A C 1
ATOM 1176 O O . PRO A 1 157 ? 13.676 3.007 -24.028 1.00 96.50 157 PRO A O 1
ATOM 1179 N N . ALA A 1 158 ? 14.417 5.129 -24.068 1.00 96.88 158 ALA A N 1
ATOM 1180 C CA . ALA A 1 158 ? 15.492 4.918 -23.101 1.00 96.88 158 ALA A CA 1
ATOM 1181 C C . ALA A 1 158 ? 14.935 4.634 -21.698 1.00 96.88 158 ALA A C 1
ATOM 1183 O O . ALA A 1 158 ? 15.324 3.656 -21.059 1.00 96.88 158 ALA A O 1
ATOM 1184 N N . THR A 1 159 ? 13.968 5.434 -21.247 1.00 98.00 159 THR A N 1
ATOM 1185 C C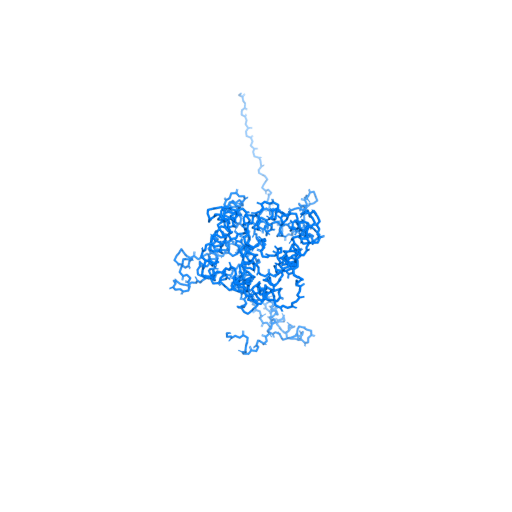A . THR A 1 159 ? 13.297 5.248 -19.957 1.00 98.00 159 THR A CA 1
ATOM 1186 C C . THR A 1 159 ? 12.491 3.958 -19.929 1.00 98.00 159 THR A C 1
ATOM 1188 O O . THR A 1 159 ? 12.512 3.248 -18.928 1.00 98.00 159 THR A O 1
ATOM 1191 N N . THR A 1 160 ? 11.843 3.603 -21.041 1.00 98.31 160 THR A N 1
ATOM 1192 C CA . THR A 1 160 ? 11.115 2.333 -21.177 1.00 98.31 160 THR A CA 1
ATOM 1193 C C . THR A 1 160 ? 12.044 1.140 -20.959 1.00 98.31 160 THR A C 1
ATOM 1195 O O . THR A 1 160 ? 11.719 0.250 -20.177 1.00 98.31 160 THR A O 1
ATOM 1198 N N . ALA A 1 161 ? 13.227 1.136 -21.583 1.00 97.75 161 ALA A N 1
ATOM 1199 C CA . ALA A 1 161 ? 14.207 0.064 -21.403 1.00 97.75 161 ALA A CA 1
ATOM 1200 C C . ALA A 1 161 ? 14.685 -0.052 -19.944 1.00 97.75 161 ALA A C 1
ATOM 1202 O O . ALA A 1 161 ? 14.805 -1.157 -19.419 1.00 97.75 161 ALA A O 1
ATOM 1203 N N . VAL A 1 162 ? 14.903 1.081 -19.270 1.00 97.56 162 VAL A N 1
ATOM 1204 C CA . VAL A 1 162 ? 15.281 1.111 -17.848 1.00 97.56 162 VAL A CA 1
ATOM 1205 C C . VAL A 1 162 ? 14.143 0.627 -16.948 1.00 97.56 162 VAL A C 1
ATOM 1207 O O . VAL A 1 162 ? 14.384 -0.143 -16.023 1.00 97.56 162 VAL A O 1
ATOM 1210 N N . ALA A 1 163 ? 12.902 1.027 -17.222 1.00 98.06 163 ALA A N 1
ATOM 1211 C CA . ALA A 1 163 ? 11.725 0.571 -16.486 1.00 98.06 163 ALA A CA 1
ATOM 1212 C C . ALA A 1 163 ? 11.530 -0.953 -16.606 1.00 98.06 163 ALA A C 1
ATOM 1214 O O . ALA A 1 163 ? 11.235 -1.610 -15.606 1.00 98.06 163 ALA A O 1
ATOM 1215 N N . ILE A 1 164 ? 11.748 -1.516 -17.803 1.00 98.50 164 ILE A N 1
ATOM 1216 C CA . ILE A 1 164 ? 11.750 -2.968 -18.035 1.00 98.50 164 ILE A CA 1
ATOM 1217 C C . ILE A 1 164 ? 12.851 -3.637 -17.203 1.00 98.50 164 ILE A C 1
ATOM 1219 O O . ILE A 1 164 ? 12.554 -4.552 -16.444 1.00 98.50 164 ILE A O 1
ATOM 1223 N N . ASP A 1 165 ? 14.096 -3.158 -17.282 1.00 97.56 165 ASP A N 1
ATOM 1224 C CA . ASP A 1 165 ? 15.233 -3.737 -16.547 1.00 97.56 165 ASP A CA 1
ATOM 1225 C C . ASP A 1 165 ? 15.033 -3.705 -15.017 1.00 97.56 165 ASP A C 1
ATOM 1227 O O . ASP A 1 165 ? 15.334 -4.682 -14.327 1.00 97.56 165 ASP A O 1
ATOM 1231 N N . ILE A 1 166 ? 14.477 -2.615 -14.473 1.00 96.12 166 ILE A N 1
ATOM 1232 C CA . ILE A 1 166 ? 14.128 -2.510 -13.046 1.00 96.12 166 ILE A CA 1
ATOM 1233 C C . ILE A 1 166 ? 13.125 -3.602 -12.657 1.00 96.12 166 ILE A C 1
ATOM 1235 O O . ILE A 1 166 ? 13.360 -4.338 -11.694 1.00 96.12 166 ILE A O 1
ATOM 1239 N N . ALA A 1 167 ? 12.036 -3.730 -13.415 1.00 97.00 167 ALA A N 1
ATOM 1240 C CA . ALA A 1 167 ? 10.984 -4.696 -13.125 1.00 97.00 167 ALA A CA 1
ATOM 1241 C C . ALA A 1 167 ? 11.463 -6.150 -13.320 1.00 97.00 167 ALA A C 1
ATOM 1243 O O . ALA A 1 167 ? 11.154 -7.019 -12.502 1.00 97.00 167 ALA A O 1
ATOM 1244 N N . GLU A 1 168 ? 12.270 -6.429 -14.351 1.00 97.56 168 GLU A N 1
ATOM 1245 C CA . GLU A 1 168 ? 12.851 -7.757 -14.602 1.00 97.56 168 GLU A CA 1
ATOM 1246 C C . GLU A 1 168 ? 13.773 -8.195 -13.461 1.00 97.56 168 GLU A C 1
ATOM 1248 O O . GLU A 1 168 ? 13.707 -9.343 -13.016 1.00 97.56 168 GLU A O 1
ATOM 1253 N N . LYS A 1 169 ? 14.583 -7.278 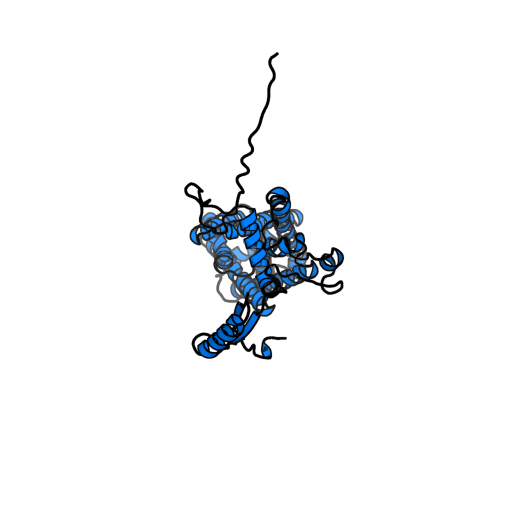-12.916 1.00 95.62 169 LYS A N 1
ATOM 1254 C CA . LYS A 1 169 ? 15.395 -7.540 -11.715 1.00 95.62 169 LYS A CA 1
ATOM 1255 C C . LYS A 1 169 ? 14.535 -7.872 -10.496 1.00 95.62 169 LYS A C 1
ATOM 1257 O O . LYS A 1 169 ? 14.933 -8.707 -9.678 1.00 95.62 169 LYS A O 1
ATOM 1262 N N . GLY A 1 170 ? 13.367 -7.241 -10.374 1.00 93.94 170 GLY A N 1
ATOM 1263 C CA . GLY A 1 170 ? 12.380 -7.564 -9.348 1.00 93.94 170 GLY A CA 1
ATOM 1264 C C . GLY A 1 170 ? 11.901 -9.009 -9.463 1.00 93.94 170 GLY A C 1
ATOM 1265 O O . GLY A 1 170 ? 12.094 -9.797 -8.537 1.00 93.94 170 GLY A O 1
ATOM 1266 N N . VAL A 1 171 ? 11.380 -9.379 -10.635 1.00 95.81 171 VAL A N 1
ATOM 1267 C CA . VAL A 1 171 ? 10.872 -10.730 -10.936 1.00 95.81 171 VAL A CA 1
ATOM 1268 C C . VAL A 1 171 ? 11.957 -11.806 -10.819 1.00 95.81 171 VAL A C 1
ATOM 1270 O O . VAL A 1 171 ? 11.684 -12.908 -10.351 1.00 95.81 171 VAL A O 1
ATOM 1273 N N . ALA A 1 172 ? 13.201 -11.502 -11.197 1.00 96.56 172 ALA A N 1
ATOM 1274 C CA . ALA A 1 172 ? 14.325 -12.434 -11.104 1.00 96.56 172 ALA A CA 1
ATOM 1275 C C . ALA A 1 172 ? 14.795 -12.693 -9.658 1.00 96.56 172 ALA A C 1
ATOM 1277 O O . ALA A 1 172 ? 15.653 -13.551 -9.426 1.00 96.56 172 ALA A O 1
ATOM 1278 N N . THR A 1 173 ? 14.273 -11.958 -8.670 1.00 97.69 173 THR A N 1
ATOM 1279 C CA . THR A 1 173 ? 14.619 -12.177 -7.263 1.00 97.69 173 THR A CA 1
ATOM 1280 C C . THR A 1 173 ? 14.031 -13.509 -6.771 1.00 97.69 173 THR A C 1
ATOM 1282 O O . THR A 1 173 ? 12.843 -13.757 -6.960 1.00 97.69 173 THR A O 1
ATOM 1285 N N . PRO A 1 174 ? 14.811 -14.364 -6.076 1.00 97.62 174 PRO A N 1
ATOM 1286 C CA . PRO A 1 174 ? 14.294 -15.621 -5.537 1.00 97.62 174 PRO A CA 1
ATOM 1287 C C . PRO A 1 174 ? 13.070 -15.426 -4.629 1.00 97.62 174 PRO A C 1
ATOM 1289 O O . PRO A 1 174 ? 13.069 -14.532 -3.783 1.00 97.62 174 PRO A O 1
ATOM 1292 N N . ILE A 1 175 ? 12.074 -16.314 -4.727 1.00 97.50 175 ILE A N 1
ATOM 1293 C CA . ILE A 1 175 ? 10.794 -16.240 -3.987 1.00 97.50 175 ILE A CA 1
ATOM 1294 C C . ILE A 1 175 ? 10.988 -16.059 -2.471 1.00 97.50 175 ILE A C 1
ATOM 1296 O O . ILE A 1 175 ? 10.310 -15.248 -1.841 1.00 97.50 175 ILE A O 1
ATOM 1300 N N . SER A 1 176 ? 11.943 -16.775 -1.871 1.00 97.75 176 SER A N 1
ATOM 1301 C CA . SER A 1 176 ? 12.259 -16.630 -0.443 1.00 97.75 176 SER A CA 1
ATOM 1302 C C . SER A 1 176 ? 12.786 -15.232 -0.107 1.00 97.75 176 SER A C 1
ATOM 1304 O O . SER A 1 176 ? 12.413 -14.654 0.912 1.00 97.75 176 SER A O 1
ATOM 1306 N N . HIS A 1 177 ? 13.624 -14.658 -0.972 1.00 98.12 177 HIS A N 1
ATOM 1307 C CA . HIS A 1 177 ? 14.164 -13.315 -0.792 1.00 98.12 177 HIS A CA 1
ATOM 1308 C C . HIS A 1 177 ? 13.078 -12.257 -0.991 1.00 98.12 177 HIS A C 1
ATOM 1310 O O . HIS A 1 177 ? 13.046 -11.304 -0.216 1.00 98.12 177 HIS A O 1
ATOM 1316 N N . LEU A 1 178 ? 12.179 -12.435 -1.969 1.00 98.44 178 LEU A N 1
ATOM 1317 C CA . LEU A 1 178 ? 11.001 -11.580 -2.151 1.00 98.44 178 LEU A CA 1
ATOM 1318 C C . LEU A 1 178 ? 10.181 -11.515 -0.864 1.00 98.44 178 LEU A C 1
ATOM 1320 O O . LEU A 1 178 ? 9.925 -10.423 -0.364 1.00 98.44 178 LEU A O 1
ATOM 1324 N N . PHE A 1 179 ? 9.859 -12.674 -0.285 1.00 98.62 179 PHE A N 1
ATOM 1325 C CA . PHE A 1 179 ? 9.088 -12.764 0.952 1.00 98.62 179 PHE A CA 1
ATOM 1326 C C . PHE A 1 179 ? 9.745 -12.005 2.115 1.00 98.62 179 PHE A C 1
ATOM 1328 O O . PHE A 1 179 ? 9.112 -11.141 2.717 1.00 98.62 179 PHE A O 1
ATOM 1335 N N . PHE A 1 180 ? 11.019 -12.273 2.425 1.00 98.31 180 PHE A N 1
ATOM 1336 C CA . PHE A 1 180 ? 11.674 -11.627 3.570 1.00 98.31 180 PHE A CA 1
ATOM 1337 C C . PHE A 1 180 ? 11.922 -10.133 3.345 1.00 98.31 180 PHE A C 1
ATOM 1339 O O . PHE A 1 180 ? 11.701 -9.333 4.251 1.00 98.31 180 PHE A O 1
ATOM 1346 N N . LYS A 1 181 ? 12.326 -9.727 2.138 1.00 98.56 181 LYS A N 1
ATOM 1347 C CA . LYS A 1 181 ? 12.477 -8.305 1.798 1.00 98.56 181 LYS A CA 1
ATOM 1348 C C . LYS A 1 181 ? 11.148 -7.561 1.898 1.00 98.56 181 LYS A C 1
ATOM 1350 O O . LYS A 1 181 ? 11.107 -6.441 2.402 1.00 98.56 181 LYS A O 1
ATOM 1355 N N . ALA A 1 182 ? 10.063 -8.189 1.455 1.00 98.50 182 ALA A N 1
ATOM 1356 C CA . ALA A 1 182 ? 8.727 -7.644 1.604 1.00 98.50 182 ALA A CA 1
ATOM 1357 C C . ALA A 1 182 ? 8.278 -7.613 3.073 1.00 98.50 182 ALA A C 1
ATOM 1359 O O . ALA A 1 182 ? 7.652 -6.646 3.493 1.00 98.50 182 ALA A O 1
ATOM 1360 N N . ALA A 1 183 ? 8.648 -8.592 3.897 1.00 98.19 183 ALA A N 1
ATOM 1361 C CA . ALA A 1 183 ? 8.375 -8.537 5.334 1.00 98.19 183 ALA A CA 1
ATOM 1362 C C . ALA A 1 183 ? 9.022 -7.320 6.007 1.00 98.19 183 ALA A C 1
ATOM 1364 O O . ALA A 1 183 ? 8.352 -6.606 6.750 1.00 98.19 183 ALA A O 1
ATOM 1365 N N . PHE A 1 184 ? 10.275 -7.001 5.679 1.00 97.62 184 PHE A N 1
ATOM 1366 C CA . PHE A 1 184 ? 10.905 -5.772 6.172 1.00 97.62 184 PHE A CA 1
ATOM 1367 C C . PHE A 1 184 ? 10.229 -4.502 5.644 1.00 97.62 184 PHE A C 1
ATOM 1369 O O . PHE A 1 184 ? 10.023 -3.568 6.414 1.00 97.62 184 PHE A O 1
ATOM 1376 N N . ALA A 1 185 ? 9.829 -4.467 4.368 1.00 97.88 185 ALA A N 1
ATOM 1377 C CA . ALA A 1 185 ? 9.047 -3.346 3.842 1.00 97.88 185 ALA A CA 1
ATOM 1378 C C . ALA A 1 185 ? 7.704 -3.182 4.572 1.00 97.88 185 ALA A C 1
ATOM 1380 O O . ALA A 1 185 ? 7.341 -2.066 4.920 1.00 97.88 185 ALA A O 1
ATOM 1381 N N . GLY A 1 186 ? 6.996 -4.280 4.853 1.00 97.00 186 GLY A N 1
ATOM 1382 C CA . GLY A 1 186 ? 5.739 -4.260 5.604 1.00 97.00 186 GLY A CA 1
ATOM 1383 C C . GLY A 1 186 ? 5.916 -3.719 7.021 1.00 97.00 186 GLY A C 1
ATOM 1384 O O . GLY A 1 186 ? 5.131 -2.886 7.461 1.00 97.00 186 GLY A O 1
ATOM 1385 N N . LEU A 1 187 ? 6.996 -4.124 7.698 1.00 95.56 187 LEU A N 1
ATOM 1386 C CA . LEU A 1 187 ? 7.362 -3.595 9.013 1.00 95.56 187 LEU A CA 1
ATOM 1387 C C . LEU A 1 187 ? 7.625 -2.084 8.955 1.00 95.56 187 LEU A C 1
ATOM 1389 O O . LEU A 1 187 ? 7.138 -1.349 9.809 1.00 95.56 187 LEU A O 1
ATOM 1393 N N . ILE A 1 188 ? 8.360 -1.608 7.945 1.00 95.56 188 ILE A N 1
ATOM 1394 C CA . ILE A 1 188 ? 8.626 -0.173 7.759 1.00 95.56 188 ILE A CA 1
ATOM 1395 C C . ILE A 1 188 ? 7.319 0.594 7.547 1.00 95.56 188 ILE A C 1
ATOM 1397 O O . ILE A 1 188 ? 7.108 1.599 8.218 1.00 95.56 188 ILE A O 1
ATOM 1401 N N . VAL A 1 189 ? 6.436 0.118 6.662 1.00 95.50 189 VAL A N 1
ATOM 1402 C CA . VAL A 1 189 ? 5.157 0.790 6.382 1.00 95.50 189 VAL A CA 1
ATOM 1403 C C . VAL A 1 189 ? 4.288 0.856 7.635 1.00 95.50 189 VAL A C 1
ATOM 1405 O O . VAL A 1 189 ? 3.834 1.938 7.986 1.00 95.50 189 VAL A O 1
ATOM 1408 N N . ALA A 1 190 ? 4.121 -0.249 8.365 1.00 92.75 190 ALA A N 1
ATOM 1409 C CA . ALA A 1 190 ? 3.376 -0.231 9.624 1.00 92.75 190 ALA A CA 1
ATOM 1410 C C . ALA A 1 190 ? 4.004 0.733 10.653 1.00 92.75 190 ALA A C 1
ATOM 1412 O O . ALA A 1 190 ? 3.292 1.427 11.372 1.00 92.75 190 ALA A O 1
ATOM 1413 N N . GLY A 1 191 ? 5.337 0.835 10.693 1.00 92.44 191 GLY A N 1
ATOM 1414 C CA . GLY A 1 191 ? 6.033 1.798 11.547 1.00 92.44 191 GLY A CA 1
ATOM 1415 C C . GLY A 1 191 ? 5.767 3.251 11.154 1.00 92.44 191 GLY A C 1
ATOM 1416 O O . GLY A 1 191 ? 5.620 4.098 12.032 1.00 92.44 191 GLY A O 1
ATOM 1417 N N . VAL A 1 192 ? 5.659 3.538 9.852 1.00 93.56 192 VAL A N 1
ATOM 1418 C CA . VAL A 1 192 ? 5.263 4.862 9.351 1.00 93.56 192 VAL A CA 1
ATOM 1419 C C . VAL A 1 192 ? 3.853 5.206 9.800 1.00 93.56 192 VAL A C 1
ATOM 1421 O O . VAL A 1 192 ? 3.672 6.293 10.329 1.00 93.56 192 VAL A O 1
ATOM 1424 N N . VAL A 1 193 ? 2.897 4.285 9.663 1.00 91.75 193 VAL A N 1
ATOM 1425 C CA . VAL A 1 193 ? 1.509 4.506 10.105 1.00 91.75 193 VAL A CA 1
ATOM 1426 C C . VAL A 1 193 ? 1.468 4.840 11.593 1.00 91.75 193 VAL A C 1
ATOM 1428 O O . VAL A 1 193 ? 0.904 5.854 11.986 1.00 91.75 193 VAL A O 1
ATOM 1431 N N . TRP A 1 194 ? 2.150 4.052 12.431 1.00 90.62 194 TRP A N 1
ATOM 1432 C CA . TRP A 1 194 ? 2.240 4.337 13.867 1.00 90.62 194 TRP A CA 1
ATOM 1433 C C . TRP A 1 194 ? 2.802 5.738 14.151 1.00 90.62 194 TRP A C 1
ATOM 1435 O O . TRP A 1 194 ? 2.263 6.495 14.958 1.00 90.62 194 TRP A O 1
ATOM 1445 N N . MET A 1 195 ? 3.900 6.087 13.481 1.00 89.81 195 MET A N 1
ATOM 1446 C CA . MET A 1 195 ? 4.554 7.383 13.638 1.00 89.81 195 MET A CA 1
ATOM 1447 C C . MET A 1 195 ? 3.700 8.542 13.105 1.00 89.81 195 MET A C 1
ATOM 1449 O O . MET A 1 195 ? 3.786 9.639 13.651 1.00 89.81 195 MET A O 1
ATOM 1453 N N . ASP A 1 196 ? 2.880 8.315 12.080 1.00 89.69 196 ASP A N 1
ATOM 1454 C CA . ASP A 1 196 ? 1.975 9.318 11.519 1.00 89.69 196 ASP A CA 1
ATOM 1455 C C . ASP A 1 196 ? 0.875 9.705 12.520 1.00 89.69 196 ASP A C 1
ATOM 1457 O O . ASP A 1 196 ? 0.643 10.894 12.751 1.00 89.69 196 ASP A O 1
ATOM 1461 N N . PHE A 1 197 ? 0.307 8.720 13.229 1.00 87.25 197 PHE A N 1
ATOM 1462 C CA . PHE A 1 197 ? -0.628 8.960 14.338 1.00 87.25 197 PHE A CA 1
ATOM 1463 C C . PHE A 1 197 ? 0.027 9.622 15.558 1.00 87.25 197 PHE A C 1
ATOM 1465 O O . PHE A 1 197 ? -0.629 10.378 16.287 1.00 87.25 197 PHE A O 1
ATOM 1472 N N . ALA A 1 198 ? 1.319 9.360 15.782 1.00 87.50 198 ALA A N 1
ATOM 1473 C CA . ALA A 1 198 ? 2.101 9.991 16.842 1.00 87.50 198 ALA A CA 1
ATOM 1474 C C . ALA A 1 198 ? 2.529 11.431 16.505 1.00 87.50 198 ALA A C 1
ATOM 1476 O O . ALA A 1 198 ? 2.808 12.223 17.409 1.00 87.50 198 ALA A O 1
ATOM 1477 N N . ALA A 1 199 ? 2.589 11.787 15.222 1.00 87.81 199 ALA A N 1
ATOM 1478 C CA . ALA A 1 199 ? 3.018 13.100 14.771 1.00 87.81 199 ALA A CA 1
ATOM 1479 C C . ALA A 1 199 ? 1.903 14.153 14.908 1.00 87.81 199 ALA A C 1
ATOM 1481 O O . ALA A 1 199 ? 0.739 13.934 14.574 1.00 87.81 199 ALA A O 1
ATOM 1482 N N . GLN A 1 200 ? 2.276 15.346 15.375 1.00 83.31 200 GLN A N 1
ATOM 1483 C CA . GLN A 1 200 ? 1.352 16.477 15.545 1.00 83.31 200 GLN A CA 1
ATOM 1484 C C . GLN A 1 200 ? 1.359 17.410 14.329 1.00 83.31 200 GLN A C 1
ATOM 1486 O O . GLN A 1 200 ? 0.309 17.891 13.904 1.00 83.31 200 GLN A O 1
ATOM 1491 N N . GLU A 1 201 ? 2.523 17.610 13.708 1.00 87.50 201 GLU A N 1
ATOM 1492 C CA . GLU A 1 201 ? 2.702 18.555 12.605 1.00 87.50 201 GLU A CA 1
ATOM 1493 C C . GLU A 1 201 ? 2.830 17.866 11.243 1.00 87.50 201 GLU A C 1
ATOM 1495 O O . GLU A 1 201 ? 3.487 16.834 11.094 1.00 87.50 201 GLU A O 1
ATOM 1500 N N . THR A 1 202 ? 2.260 18.483 10.205 1.00 88.69 202 THR A N 1
ATOM 1501 C CA . THR A 1 202 ? 2.327 17.983 8.821 1.00 88.69 202 THR A CA 1
ATOM 1502 C C . THR A 1 202 ? 3.760 17.893 8.293 1.00 88.69 202 THR A C 1
ATOM 1504 O O . THR A 1 202 ? 4.082 16.962 7.559 1.00 88.69 202 THR A O 1
ATOM 1507 N N . ILE A 1 203 ? 4.647 18.819 8.681 1.00 92.50 203 ILE A N 1
ATOM 1508 C CA . ILE A 1 203 ? 6.062 18.761 8.279 1.00 92.50 203 ILE A CA 1
ATOM 1509 C C . ILE A 1 203 ? 6.742 17.534 8.896 1.00 92.50 203 ILE A C 1
ATOM 1511 O O . ILE A 1 203 ? 7.461 16.827 8.192 1.00 92.50 203 ILE A O 1
ATOM 1515 N N . SER A 1 204 ? 6.488 17.238 10.175 1.00 91.00 204 SER A N 1
ATOM 1516 C CA . SER A 1 204 ? 7.020 16.037 10.827 1.00 91.00 204 SER A CA 1
ATOM 1517 C C . SER A 1 204 ? 6.544 14.767 10.127 1.00 91.00 204 SER A C 1
ATOM 1519 O O . SER A 1 204 ? 7.376 13.916 9.815 1.00 91.00 204 SER A O 1
ATOM 1521 N N . ARG A 1 205 ? 5.246 14.673 9.799 1.00 91.44 205 ARG A N 1
ATOM 1522 C CA . ARG A 1 205 ? 4.683 13.556 9.019 1.00 91.44 205 ARG A CA 1
ATOM 1523 C C . ARG A 1 205 ? 5.399 13.388 7.686 1.00 91.44 205 ARG A C 1
ATOM 1525 O O . ARG A 1 205 ? 5.911 12.314 7.391 1.00 91.44 205 ARG A O 1
ATOM 1532 N N . LEU A 1 206 ? 5.530 14.472 6.919 1.00 94.69 206 LEU A N 1
ATOM 1533 C CA . LEU A 1 206 ? 6.212 14.456 5.626 1.00 94.69 206 LEU A CA 1
ATOM 1534 C C . LEU A 1 206 ? 7.654 13.956 5.752 1.00 94.69 206 LEU A C 1
ATOM 1536 O O . LEU A 1 206 ? 8.073 13.112 4.965 1.00 94.69 206 LEU A O 1
ATOM 1540 N N . VAL A 1 207 ? 8.411 14.445 6.738 1.00 95.44 207 VAL A N 1
ATOM 1541 C CA . VAL A 1 207 ? 9.807 14.035 6.958 1.00 95.44 207 VAL A CA 1
ATOM 1542 C C . VAL A 1 207 ? 9.901 12.562 7.364 1.00 95.44 207 VAL A C 1
ATOM 1544 O O . VAL A 1 207 ? 10.764 11.853 6.848 1.00 95.44 207 VAL A O 1
ATOM 1547 N N . ILE A 1 208 ? 9.013 12.085 8.242 1.00 93.94 208 ILE A N 1
ATOM 1548 C CA . ILE A 1 208 ? 8.947 10.679 8.668 1.00 93.94 208 ILE A CA 1
ATOM 1549 C C . ILE A 1 208 ? 8.666 9.776 7.469 1.00 93.94 208 ILE A C 1
ATOM 1551 O O . ILE A 1 208 ? 9.435 8.849 7.214 1.00 93.94 208 ILE A O 1
ATOM 1555 N N . VAL A 1 209 ? 7.609 10.082 6.711 1.00 94.56 209 VAL A N 1
ATOM 1556 C CA . VAL A 1 209 ? 7.228 9.360 5.491 1.00 94.56 209 VAL A CA 1
ATOM 1557 C C . VAL A 1 209 ? 8.407 9.350 4.521 1.00 94.56 209 VAL A C 1
ATOM 1559 O O . VAL A 1 209 ? 8.860 8.290 4.097 1.00 94.56 209 VAL A O 1
ATOM 1562 N N . TYR A 1 210 ? 8.977 10.517 4.226 1.00 96.69 210 TYR A N 1
ATOM 1563 C CA . TYR A 1 210 ? 10.093 10.640 3.299 1.00 96.69 210 TYR A CA 1
ATOM 1564 C C . TYR A 1 210 ? 11.296 9.777 3.709 1.00 96.69 210 TYR A C 1
ATOM 1566 O O . TYR A 1 210 ? 11.749 8.949 2.920 1.00 96.69 210 TYR A O 1
ATOM 1574 N N . ILE A 1 211 ? 11.793 9.915 4.944 1.00 95.75 211 ILE A N 1
ATOM 1575 C CA . ILE A 1 211 ? 12.975 9.178 5.419 1.00 95.75 211 ILE A CA 1
ATOM 1576 C C . ILE A 1 211 ? 12.705 7.673 5.473 1.00 95.75 211 ILE A C 1
ATOM 1578 O O . ILE A 1 211 ? 13.549 6.884 5.045 1.00 95.75 211 ILE A O 1
ATOM 1582 N N . ALA A 1 212 ? 11.542 7.259 5.974 1.00 94.81 212 ALA A N 1
ATOM 1583 C CA . ALA A 1 212 ? 11.209 5.847 6.091 1.00 94.81 212 ALA A CA 1
ATOM 1584 C C . ALA A 1 212 ? 11.091 5.179 4.716 1.00 94.81 212 ALA A C 1
ATOM 1586 O O . ALA A 1 212 ? 11.657 4.106 4.498 1.00 94.81 212 ALA A O 1
ATOM 1587 N N . PHE A 1 213 ? 10.437 5.829 3.750 1.00 96.06 213 PHE A N 1
ATOM 1588 C CA . PHE A 1 213 ? 10.275 5.266 2.411 1.00 96.06 213 PHE A CA 1
ATOM 1589 C C . PHE A 1 213 ? 11.557 5.295 1.567 1.00 96.06 213 PHE A C 1
ATOM 1591 O O . PHE A 1 213 ? 11.649 4.514 0.621 1.00 96.06 213 PHE A O 1
ATOM 1598 N N . LEU A 1 214 ? 12.592 6.072 1.928 1.00 96.06 214 LEU A N 1
ATOM 1599 C CA . LEU A 1 214 ? 13.934 5.922 1.332 1.00 96.06 214 LEU A CA 1
ATOM 1600 C C . LEU A 1 214 ? 14.554 4.547 1.618 1.00 96.06 214 LEU A C 1
ATOM 1602 O O . LEU A 1 214 ? 15.357 4.056 0.821 1.00 96.06 214 LEU A O 1
ATOM 1606 N N . ALA A 1 215 ? 14.178 3.897 2.723 1.00 95.38 215 ALA A N 1
ATOM 1607 C CA . ALA A 1 215 ? 14.692 2.574 3.063 1.00 95.38 215 ALA A CA 1
ATOM 1608 C C . ALA A 1 215 ? 14.277 1.501 2.041 1.00 95.38 215 ALA A C 1
ATOM 1610 O O . ALA A 1 215 ? 15.002 0.521 1.864 1.00 95.38 215 ALA A O 1
ATOM 1611 N N . ILE A 1 216 ? 13.161 1.694 1.327 1.00 95.75 216 ILE A N 1
ATOM 1612 C CA . ILE A 1 216 ? 12.661 0.746 0.324 1.00 95.75 216 ILE A CA 1
ATOM 1613 C C . ILE A 1 216 ? 13.644 0.594 -0.853 1.00 95.75 216 ILE A C 1
ATOM 1615 O O . ILE A 1 216 ? 14.187 -0.502 -1.031 1.00 95.75 216 ILE A O 1
ATOM 1619 N N . PRO A 1 217 ? 13.964 1.648 -1.631 1.00 95.12 217 PRO A N 1
ATOM 1620 C CA . PRO A 1 217 ? 14.903 1.538 -2.744 1.00 95.12 217 PRO A CA 1
ATOM 1621 C C . PRO A 1 217 ? 16.355 1.333 -2.282 1.00 95.12 217 PRO A C 1
ATOM 1623 O O . PRO A 1 217 ? 17.121 0.681 -2.992 1.00 95.12 217 PRO A O 1
ATOM 1626 N N . LEU A 1 218 ? 16.749 1.832 -1.100 1.00 95.44 218 LEU A N 1
ATOM 1627 C CA . LEU A 1 218 ? 18.097 1.617 -0.548 1.00 95.44 218 LEU A CA 1
ATOM 1628 C C . LEU A 1 218 ? 18.325 0.160 -0.125 1.00 95.44 218 LEU A C 1
ATOM 1630 O O . LEU A 1 218 ? 19.372 -0.417 -0.417 1.00 95.44 218 LEU A O 1
ATOM 1634 N N . GLY A 1 219 ? 17.336 -0.451 0.528 1.00 94.44 219 GLY A N 1
ATOM 1635 C CA . GLY A 1 219 ? 17.373 -1.853 0.939 1.00 94.44 219 GLY A CA 1
ATOM 1636 C C . GLY A 1 219 ? 17.049 -2.838 -0.187 1.00 94.44 219 GLY A C 1
ATOM 1637 O O . GLY A 1 219 ? 17.147 -4.049 0.015 1.00 94.44 219 GLY A O 1
ATOM 1638 N N . ASN A 1 220 ? 16.679 -2.348 -1.378 1.00 95.12 220 ASN A N 1
ATOM 1639 C CA . ASN A 1 220 ? 16.093 -3.146 -2.461 1.00 95.12 220 ASN A CA 1
ATOM 1640 C C . ASN A 1 220 ? 14.941 -4.022 -1.935 1.00 95.12 220 ASN A C 1
ATOM 1642 O O . ASN A 1 220 ? 14.933 -5.242 -2.154 1.00 95.12 220 ASN A O 1
ATOM 1646 N N . LEU A 1 221 ? 14.051 -3.400 -1.155 1.00 97.94 221 LEU A N 1
ATOM 1647 C CA . LEU A 1 221 ? 12.877 -4.024 -0.559 1.00 97.94 221 LEU A CA 1
ATOM 1648 C C . LEU A 1 221 ? 11.691 -3.966 -1.525 1.00 97.94 221 LEU A C 1
ATOM 1650 O O . LEU A 1 221 ? 11.668 -3.149 -2.441 1.00 97.94 221 LEU A O 1
ATOM 1654 N N . PHE A 1 222 ? 10.699 -4.825 -1.297 1.00 98.38 222 PHE A N 1
ATOM 1655 C CA . PHE A 1 222 ? 9.553 -4.967 -2.193 1.00 98.38 222 PHE A CA 1
ATOM 1656 C C . PHE A 1 222 ? 8.261 -4.521 -1.523 1.00 98.38 222 PHE A C 1
ATOM 1658 O O . PHE A 1 222 ? 7.922 -4.964 -0.425 1.00 98.38 222 PHE A O 1
ATOM 1665 N N . HIS A 1 223 ? 7.532 -3.658 -2.220 1.00 98.19 223 HIS A N 1
ATOM 1666 C CA . HIS A 1 223 ? 6.208 -3.194 -1.835 1.00 98.19 223 HIS A CA 1
ATOM 1667 C C . HIS A 1 223 ? 5.181 -3.751 -2.820 1.00 98.19 223 HIS A C 1
ATOM 1669 O O . HIS A 1 223 ? 5.358 -3.603 -4.030 1.00 98.19 223 HIS A O 1
ATOM 1675 N N . VAL A 1 224 ? 4.109 -4.375 -2.336 1.00 98.56 224 VAL A N 1
ATOM 1676 C CA . VAL A 1 224 ? 3.191 -5.169 -3.168 1.00 98.56 224 VAL A CA 1
ATOM 1677 C C . VAL A 1 224 ? 2.536 -4.355 -4.282 1.00 98.56 224 VAL A C 1
ATOM 1679 O O . VAL A 1 224 ? 2.466 -4.823 -5.413 1.00 98.56 224 VAL A O 1
ATOM 1682 N N . VAL A 1 225 ? 2.130 -3.111 -4.013 1.00 98.38 225 VAL A N 1
ATOM 1683 C CA . VAL A 1 225 ? 1.485 -2.251 -5.024 1.00 98.38 225 VAL A CA 1
ATOM 1684 C C . VAL A 1 225 ? 2.490 -1.752 -6.073 1.00 98.38 225 VAL A C 1
ATOM 1686 O O . VAL A 1 225 ? 2.154 -1.660 -7.252 1.00 98.38 225 VAL A O 1
ATOM 1689 N N . VAL A 1 226 ? 3.743 -1.499 -5.672 1.00 98.31 226 VAL A N 1
ATOM 1690 C CA . VAL A 1 226 ? 4.823 -1.126 -6.605 1.00 98.31 226 VAL A CA 1
ATOM 1691 C C . VAL A 1 226 ? 5.163 -2.329 -7.483 1.00 98.31 226 VAL A C 1
ATOM 1693 O O . VAL A 1 226 ? 5.141 -2.226 -8.702 1.00 98.31 226 VAL A O 1
ATOM 1696 N N . SER A 1 227 ? 5.357 -3.493 -6.859 1.00 98.50 227 SER A N 1
ATOM 1697 C CA . SER A 1 227 ? 5.659 -4.758 -7.538 1.00 98.50 227 SER A CA 1
ATOM 1698 C C . SER A 1 227 ? 4.549 -5.134 -8.523 1.00 98.50 227 SER A C 1
ATOM 1700 O O . SER A 1 227 ? 4.828 -5.581 -9.630 1.00 98.50 227 SER A O 1
ATOM 1702 N N . PHE A 1 228 ? 3.280 -4.907 -8.161 1.00 98.69 228 PHE A N 1
ATOM 1703 C CA . PHE A 1 228 ? 2.145 -5.121 -9.061 1.00 98.69 228 PHE A CA 1
ATOM 1704 C C . PHE A 1 228 ? 2.182 -4.175 -10.265 1.00 98.69 228 PHE A C 1
ATOM 1706 O O . PHE A 1 228 ? 1.993 -4.615 -11.396 1.00 98.69 228 PHE A O 1
ATOM 1713 N N . THR A 1 229 ? 2.477 -2.894 -10.036 1.00 98.56 229 THR A N 1
ATOM 1714 C CA . THR A 1 229 ? 2.628 -1.885 -11.098 1.00 98.56 229 THR A CA 1
ATOM 1715 C C . THR A 1 229 ? 3.755 -2.272 -12.068 1.00 98.56 229 THR A C 1
ATOM 1717 O O . THR A 1 229 ? 3.554 -2.275 -13.281 1.00 98.56 229 THR A O 1
ATOM 1720 N N . GLU A 1 230 ? 4.911 -2.688 -11.543 1.00 98.44 230 GLU A N 1
ATOM 1721 C CA . GLU A 1 230 ? 6.052 -3.203 -12.315 1.00 98.44 230 GLU A CA 1
ATOM 1722 C C . GLU A 1 230 ? 5.693 -4.470 -13.112 1.00 98.44 230 GLU A C 1
ATOM 1724 O O . GLU A 1 230 ? 6.009 -4.578 -14.298 1.00 98.44 230 GLU A O 1
ATOM 1729 N N . ALA A 1 231 ? 4.976 -5.416 -12.498 1.00 98.50 231 ALA A N 1
ATOM 1730 C CA . ALA A 1 231 ? 4.540 -6.643 -13.160 1.00 98.50 231 ALA A CA 1
ATOM 1731 C C . ALA A 1 231 ? 3.577 -6.362 -14.324 1.00 98.50 231 ALA A C 1
ATOM 1733 O O . ALA A 1 231 ? 3.740 -6.932 -15.402 1.00 98.50 231 ALA A O 1
ATOM 1734 N N . VAL A 1 232 ? 2.602 -5.463 -14.141 1.00 98.62 232 VAL A N 1
ATOM 1735 C CA . VAL A 1 232 ? 1.691 -5.043 -15.220 1.00 98.62 232 VAL A CA 1
ATOM 1736 C C . VAL A 1 232 ? 2.466 -4.366 -16.349 1.00 98.62 232 VAL A C 1
ATOM 1738 O O . VAL A 1 232 ? 2.194 -4.635 -17.519 1.00 98.62 232 VAL A O 1
ATOM 1741 N N . PHE A 1 233 ? 3.461 -3.538 -16.021 1.00 98.56 233 PHE A N 1
ATOM 1742 C CA . PHE A 1 233 ? 4.314 -2.896 -17.018 1.00 98.56 233 PHE A CA 1
ATOM 1743 C C . PHE A 1 233 ? 5.097 -3.920 -17.861 1.00 98.56 233 PHE A C 1
ATOM 1745 O O . PHE A 1 233 ? 5.155 -3.785 -19.084 1.00 98.56 233 PHE A O 1
ATOM 1752 N N . LEU A 1 234 ? 5.629 -4.987 -17.251 1.00 98.31 234 LEU A N 1
ATOM 1753 C CA . LEU A 1 234 ? 6.284 -6.081 -17.985 1.00 98.31 234 LEU A CA 1
ATOM 1754 C C . LEU A 1 234 ? 5.317 -6.899 -18.838 1.00 98.31 234 LEU A C 1
ATOM 1756 O O . LEU A 1 234 ? 5.645 -7.254 -19.971 1.00 98.31 234 LEU A O 1
ATOM 1760 N N . VAL A 1 235 ? 4.124 -7.191 -18.314 1.00 98.25 235 VAL A N 1
ATOM 1761 C CA . VAL A 1 235 ? 3.067 -7.878 -19.071 1.00 98.25 235 VAL A CA 1
ATOM 1762 C C . VAL A 1 235 ? 2.710 -7.074 -20.323 1.00 98.25 235 VAL A C 1
ATOM 1764 O O . VAL A 1 235 ? 2.607 -7.650 -21.404 1.00 98.25 235 VAL A O 1
ATOM 1767 N N . ALA A 1 236 ? 2.588 -5.747 -20.208 1.00 97.88 236 ALA A N 1
ATOM 1768 C CA . ALA A 1 236 ? 2.292 -4.855 -21.330 1.00 97.88 236 ALA A CA 1
ATOM 1769 C C . ALA A 1 236 ? 3.368 -4.888 -22.438 1.00 97.88 236 ALA A C 1
ATOM 1771 O O . ALA A 1 236 ? 3.059 -4.653 -23.608 1.00 97.88 236 ALA A O 1
ATOM 1772 N N . HIS A 1 237 ? 4.612 -5.227 -22.092 1.00 97.69 237 HIS A N 1
ATOM 1773 C CA . HIS A 1 237 ? 5.723 -5.366 -23.039 1.00 97.69 237 HIS A CA 1
ATOM 1774 C C . HIS A 1 237 ? 5.970 -6.813 -23.498 1.00 97.69 237 HIS A C 1
ATOM 1776 O O . HIS A 1 237 ? 6.832 -7.045 -24.338 1.00 97.69 237 HIS A O 1
ATOM 1782 N N . GLY A 1 238 ? 5.194 -7.785 -23.002 1.00 95.19 238 GLY A N 1
ATOM 1783 C CA . GLY A 1 238 ? 5.337 -9.199 -23.362 1.00 95.19 238 GLY A CA 1
ATOM 1784 C C . GLY A 1 238 ? 6.481 -9.926 -22.647 1.00 95.19 238 GLY A C 1
ATOM 1785 O O . GLY A 1 238 ? 6.807 -11.051 -23.020 1.00 95.19 238 GLY A O 1
ATOM 1786 N N . ASN A 1 239 ? 7.059 -9.320 -21.605 1.00 92.94 239 ASN A N 1
ATOM 1787 C CA . ASN A 1 239 ? 8.233 -9.847 -20.899 1.00 92.94 239 ASN A CA 1
ATOM 1788 C C . ASN A 1 239 ? 7.866 -10.709 -19.680 1.00 92.94 239 ASN A C 1
ATOM 1790 O O . ASN A 1 239 ? 8.733 -11.343 -19.083 1.00 92.94 239 ASN A O 1
ATOM 1794 N N . LEU A 1 240 ? 6.586 -10.754 -19.299 1.00 96.12 240 LEU A N 1
ATOM 1795 C CA . LEU A 1 240 ? 6.111 -11.517 -18.148 1.00 96.12 240 LEU A CA 1
ATOM 1796 C C . LEU A 1 240 ? 4.745 -12.147 -18.427 1.00 96.12 240 LEU A C 1
A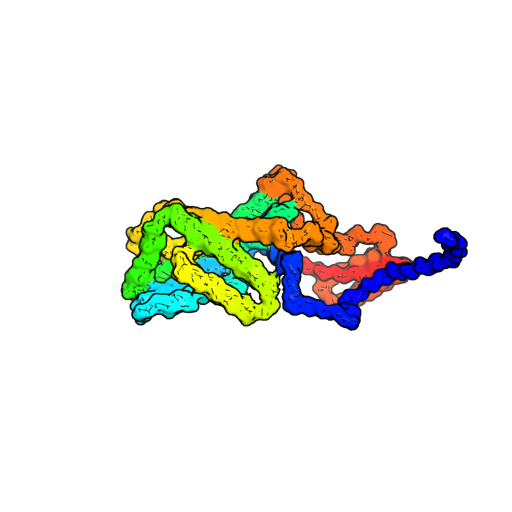TOM 1798 O O . LEU A 1 240 ? 3.827 -11.498 -18.923 1.00 96.12 240 LEU A O 1
ATOM 1802 N N . SER A 1 241 ? 4.590 -13.419 -18.062 1.00 96.50 241 SER A N 1
ATOM 1803 C CA . SER A 1 241 ? 3.278 -14.068 -18.019 1.00 96.50 241 SER A CA 1
ATOM 1804 C C . SER A 1 241 ? 2.491 -13.569 -16.809 1.00 96.50 241 SER A C 1
ATOM 1806 O O . SER A 1 241 ? 3.016 -13.579 -15.697 1.00 96.50 241 SER A O 1
ATOM 1808 N N . ILE A 1 242 ? 1.216 -13.210 -17.000 1.00 94.62 242 ILE A N 1
ATOM 1809 C CA . ILE A 1 242 ? 0.328 -12.745 -15.917 1.00 94.62 242 ILE A CA 1
ATOM 1810 C C . ILE A 1 242 ? 0.304 -13.745 -14.759 1.00 94.62 242 ILE A C 1
ATOM 1812 O O . ILE A 1 242 ? 0.421 -13.347 -13.604 1.00 94.62 242 ILE A O 1
ATOM 1816 N N . LEU A 1 243 ? 0.179 -15.042 -15.062 1.00 95.50 243 LEU A N 1
ATOM 1817 C CA . LEU A 1 243 ? 0.097 -16.070 -14.027 1.00 95.50 243 LEU A CA 1
ATOM 1818 C C . LEU A 1 243 ? 1.384 -16.118 -13.198 1.00 95.50 243 LEU A C 1
ATOM 1820 O O . LEU A 1 243 ? 1.304 -16.073 -11.979 1.00 95.50 243 LEU A O 1
ATOM 1824 N N . VAL A 1 244 ? 2.545 -16.128 -13.862 1.00 93.94 244 VAL A N 1
ATOM 1825 C CA . VAL A 1 244 ? 3.862 -16.157 -13.202 1.00 93.94 244 VAL A CA 1
ATOM 1826 C C . VAL A 1 244 ? 4.089 -14.887 -12.388 1.00 93.94 244 VAL A C 1
ATOM 1828 O O . VAL A 1 244 ? 4.522 -14.961 -11.244 1.00 93.94 244 VAL A O 1
ATOM 1831 N N . GLY A 1 245 ? 3.743 -13.718 -12.934 1.00 95.88 245 GLY A N 1
ATOM 1832 C CA . GLY A 1 245 ? 3.819 -12.459 -12.198 1.00 95.88 245 GLY A CA 1
ATOM 1833 C C . GLY A 1 245 ? 2.987 -12.504 -10.917 1.00 95.88 245 GLY A C 1
ATOM 1834 O O . GLY A 1 245 ? 3.485 -12.169 -9.847 1.00 95.88 245 GLY A O 1
ATOM 1835 N N . LEU A 1 246 ? 1.743 -12.983 -10.990 1.00 96.56 246 LEU A N 1
ATOM 1836 C CA . LEU A 1 246 ? 0.873 -13.078 -9.818 1.00 96.56 246 LEU A CA 1
ATOM 1837 C C . LEU A 1 246 ? 1.364 -14.108 -8.789 1.00 96.56 246 LEU A C 1
ATOM 1839 O O . LEU A 1 246 ? 1.350 -13.806 -7.596 1.00 96.56 246 LEU A O 1
ATOM 1843 N N . THR A 1 247 ? 1.790 -15.300 -9.216 1.00 96.12 247 THR A N 1
ATOM 1844 C CA . THR A 1 247 ? 2.150 -16.393 -8.295 1.00 96.12 247 THR A CA 1
ATOM 1845 C C . THR A 1 247 ? 3.561 -16.275 -7.737 1.00 96.12 247 THR A C 1
ATOM 1847 O O . THR A 1 247 ? 3.753 -16.467 -6.538 1.00 96.12 247 THR A O 1
ATOM 1850 N N . ASP A 1 248 ? 4.539 -15.945 -8.576 1.00 96.19 248 ASP A N 1
ATOM 1851 C CA . ASP A 1 248 ? 5.958 -16.074 -8.232 1.00 96.19 248 ASP A CA 1
ATOM 1852 C C . ASP A 1 248 ? 6.556 -14.734 -7.792 1.00 96.19 248 ASP A C 1
ATOM 1854 O O . ASP A 1 248 ? 7.564 -14.717 -7.088 1.00 96.19 248 ASP A O 1
ATOM 1858 N N . PHE A 1 249 ? 5.913 -13.614 -8.148 1.00 98.06 249 PHE A N 1
ATOM 1859 C CA . PHE A 1 249 ? 6.352 -12.273 -7.764 1.00 98.06 249 PHE A CA 1
ATOM 1860 C C . PHE A 1 249 ? 5.389 -11.592 -6.782 1.00 98.06 249 PHE A C 1
ATOM 1862 O O . PHE A 1 249 ? 5.784 -11.273 -5.661 1.00 98.06 249 PHE A O 1
ATOM 1869 N N . ILE A 1 250 ? 4.112 -11.412 -7.134 1.00 98.56 250 ILE A N 1
ATOM 1870 C CA . ILE A 1 250 ? 3.178 -10.630 -6.302 1.00 98.56 250 ILE A CA 1
ATOM 1871 C C . ILE A 1 250 ? 2.780 -11.361 -5.022 1.00 98.56 250 ILE A C 1
ATOM 1873 O O . ILE A 1 250 ? 2.810 -10.757 -3.952 1.00 98.56 250 ILE A O 1
ATOM 1877 N N . LEU A 1 251 ? 2.429 -12.646 -5.093 1.00 98.44 251 LEU A N 1
ATOM 1878 C CA . LEU A 1 251 ? 1.988 -13.412 -3.926 1.00 98.44 251 LEU A CA 1
ATOM 1879 C C . LEU A 1 251 ? 3.024 -13.470 -2.783 1.00 98.44 251 LEU A C 1
ATOM 1881 O O . LEU A 1 251 ? 2.637 -13.183 -1.646 1.00 98.44 251 LEU A O 1
ATOM 1885 N N . PRO A 1 252 ? 4.318 -13.790 -3.008 1.00 98.50 252 PRO A N 1
ATOM 1886 C CA . PRO A 1 252 ? 5.302 -13.773 -1.924 1.00 98.50 252 PRO A CA 1
ATOM 1887 C C . PRO A 1 252 ? 5.533 -12.366 -1.361 1.00 98.50 252 PRO A C 1
ATOM 1889 O O . PRO A 1 252 ? 5.716 -12.230 -0.151 1.00 98.50 252 PRO A O 1
ATOM 1892 N N . VAL A 1 253 ? 5.478 -11.321 -2.196 1.00 98.75 253 VAL A N 1
ATOM 1893 C CA . VAL A 1 253 ? 5.595 -9.928 -1.734 1.00 98.75 253 VAL A CA 1
ATOM 1894 C C . VAL A 1 253 ? 4.387 -9.530 -0.885 1.00 98.75 253 VAL A C 1
ATOM 1896 O O . VAL A 1 253 ? 4.558 -8.976 0.199 1.00 98.75 253 VAL A O 1
ATOM 1899 N N . LEU A 1 254 ? 3.172 -9.867 -1.322 1.00 98.62 254 LEU A N 1
ATOM 1900 C CA . LEU A 1 254 ? 1.938 -9.639 -0.572 1.00 98.62 254 LEU A CA 1
ATOM 1901 C C . LEU A 1 254 ? 2.003 -10.325 0.796 1.00 98.62 254 LEU A C 1
ATOM 1903 O O . LEU A 1 254 ? 1.790 -9.680 1.823 1.00 98.62 254 LEU A O 1
ATOM 1907 N N . ALA A 1 255 ? 2.348 -11.615 0.820 1.00 98.56 255 ALA A N 1
ATOM 1908 C CA . ALA A 1 255 ? 2.463 -12.390 2.052 1.00 98.56 255 ALA A CA 1
ATOM 1909 C C . ALA A 1 255 ? 3.521 -11.803 2.999 1.00 98.56 255 ALA A C 1
ATOM 1911 O O . ALA A 1 255 ? 3.266 -11.666 4.195 1.00 98.56 255 ALA A O 1
ATOM 1912 N N . GLY A 1 256 ? 4.678 -11.408 2.459 1.00 98.44 256 GLY A N 1
ATOM 1913 C CA . GLY A 1 256 ? 5.737 -10.752 3.216 1.00 98.44 256 GLY A CA 1
ATOM 1914 C C . GLY A 1 256 ? 5.269 -9.429 3.818 1.00 98.44 256 GLY A C 1
ATOM 1915 O O . GLY A 1 256 ? 5.300 -9.285 5.037 1.00 98.44 256 GLY A O 1
ATOM 1916 N N . ASN A 1 257 ? 4.777 -8.488 3.000 1.00 98.50 257 ASN A N 1
ATOM 1917 C CA . ASN A 1 257 ? 4.295 -7.189 3.485 1.00 98.50 257 ASN A CA 1
ATOM 1918 C C . ASN A 1 257 ? 3.217 -7.345 4.570 1.00 98.50 257 ASN A C 1
ATOM 1920 O O . ASN A 1 257 ? 3.296 -6.679 5.600 1.00 98.50 257 ASN A O 1
ATOM 1924 N N . THR A 1 258 ? 2.260 -8.257 4.367 1.00 97.94 258 THR A N 1
ATOM 1925 C CA . THR A 1 258 ? 1.187 -8.533 5.337 1.00 97.94 258 THR A CA 1
ATOM 1926 C C . THR A 1 258 ? 1.755 -9.016 6.665 1.00 97.94 258 THR A C 1
ATOM 1928 O O . THR A 1 258 ? 1.429 -8.467 7.715 1.00 97.94 258 THR A O 1
ATOM 1931 N N . LEU A 1 259 ? 2.632 -10.027 6.630 1.00 97.31 259 LEU A N 1
ATOM 1932 C CA . LEU A 1 259 ? 3.231 -10.587 7.838 1.00 97.31 259 LEU A CA 1
ATOM 1933 C C . LEU A 1 259 ? 4.071 -9.543 8.578 1.00 97.31 259 LEU A C 1
ATOM 1935 O O . LEU A 1 259 ? 3.973 -9.438 9.796 1.00 97.31 259 LEU A O 1
ATOM 1939 N N . GLY A 1 260 ? 4.879 -8.773 7.848 1.00 95.94 260 GLY A N 1
ATOM 1940 C CA . GLY A 1 260 ? 5.724 -7.725 8.414 1.00 95.94 260 GLY A CA 1
ATOM 1941 C C . GLY A 1 260 ? 4.930 -6.647 9.146 1.00 95.94 260 GLY A C 1
ATOM 1942 O O . GLY A 1 260 ? 5.288 -6.277 10.263 1.00 95.94 260 GLY A O 1
ATOM 1943 N N . GLY A 1 261 ? 3.830 -6.189 8.542 1.00 94.06 261 GLY A N 1
ATOM 1944 C CA . GLY A 1 261 ? 2.963 -5.181 9.144 1.00 94.06 261 GLY A CA 1
ATOM 1945 C C . GLY A 1 261 ? 2.212 -5.696 10.373 1.00 94.06 261 GLY A C 1
ATOM 1946 O O . GLY A 1 261 ? 2.299 -5.105 11.450 1.00 94.06 261 GLY A O 1
ATOM 1947 N N . VAL A 1 262 ? 1.572 -6.867 10.256 1.00 93.12 262 VAL A N 1
ATOM 1948 C CA . VAL A 1 262 ? 0.853 -7.515 11.370 1.00 93.12 262 VAL A CA 1
ATOM 1949 C C . VAL A 1 262 ? 1.789 -7.821 12.544 1.00 93.12 262 VAL A C 1
ATOM 1951 O O . VAL A 1 262 ? 1.396 -7.678 13.705 1.00 93.12 262 VAL A O 1
ATOM 1954 N N . LEU A 1 263 ? 3.032 -8.234 12.270 1.00 90.00 263 LEU A N 1
ATOM 1955 C CA . LEU A 1 263 ? 4.020 -8.522 13.309 1.00 90.00 263 LEU A CA 1
ATOM 1956 C C . LEU A 1 263 ? 4.339 -7.274 14.135 1.00 90.00 263 LEU A C 1
ATOM 1958 O O . LEU A 1 263 ? 4.356 -7.366 15.361 1.00 90.00 263 LEU A O 1
ATOM 1962 N N . LEU A 1 264 ? 4.557 -6.120 13.492 1.00 82.75 264 LEU A N 1
ATOM 1963 C CA . LEU A 1 264 ? 4.837 -4.881 14.216 1.00 82.75 264 LEU A CA 1
ATOM 1964 C C . LEU A 1 264 ? 3.663 -4.499 15.119 1.00 82.75 264 LEU A C 1
ATOM 1966 O O . LEU A 1 264 ? 3.877 -4.236 16.298 1.00 82.75 264 LEU A O 1
ATOM 1970 N N . VAL A 1 265 ? 2.432 -4.544 14.601 1.00 78.88 265 VAL A N 1
ATOM 1971 C CA . VAL A 1 265 ? 1.225 -4.273 15.402 1.00 78.88 265 VAL A CA 1
ATOM 1972 C C . VAL A 1 265 ? 1.139 -5.197 16.594 1.00 78.88 265 VAL A C 1
ATOM 1974 O O . VAL A 1 265 ? 0.870 -4.750 17.700 1.00 78.88 265 VAL A O 1
ATOM 1977 N N . THR A 1 266 ? 1.377 -6.488 16.378 1.00 79.75 266 THR A N 1
ATOM 1978 C CA . THR A 1 266 ? 1.315 -7.481 17.449 1.00 79.75 266 THR A CA 1
ATOM 1979 C C . THR A 1 266 ? 2.350 -7.166 18.526 1.00 79.75 266 THR A C 1
ATOM 1981 O O . THR A 1 266 ? 2.030 -7.218 19.708 1.00 79.75 266 THR A O 1
ATOM 1984 N N . VAL A 1 267 ? 3.574 -6.793 18.142 1.00 77.69 267 VAL A N 1
ATOM 1985 C CA . VAL A 1 267 ? 4.632 -6.434 19.095 1.00 77.69 267 VAL A CA 1
ATOM 1986 C C . VAL A 1 267 ? 4.285 -5.158 19.856 1.00 77.69 267 VAL A C 1
ATOM 1988 O O . VAL A 1 267 ? 4.386 -5.140 21.080 1.00 77.69 267 VAL A O 1
ATOM 1991 N N . VAL A 1 268 ? 3.864 -4.106 19.154 1.00 70.50 268 VAL A N 1
ATOM 1992 C CA . VAL A 1 268 ? 3.537 -2.820 19.776 1.00 70.50 268 VAL A CA 1
ATOM 1993 C C . VAL A 1 268 ? 2.313 -2.963 20.686 1.00 70.50 268 VAL A C 1
ATOM 1995 O O . VAL A 1 268 ? 2.405 -2.639 21.867 1.00 70.50 268 VAL A O 1
ATOM 1998 N N . ASN A 1 269 ? 1.226 -3.561 20.189 1.00 67.31 269 ASN A N 1
ATOM 1999 C CA . ASN A 1 269 ? -0.011 -3.752 20.949 1.00 67.31 269 ASN A CA 1
ATOM 2000 C C . ASN A 1 269 ? 0.180 -4.681 22.165 1.00 67.31 269 ASN A C 1
ATOM 2002 O O . ASN A 1 269 ? -0.397 -4.458 23.225 1.00 67.31 269 ASN A O 1
ATOM 2006 N N . TYR A 1 270 ? 0.999 -5.734 22.048 1.00 67.62 270 TYR A N 1
ATOM 2007 C CA . TYR A 1 270 ? 1.152 -6.705 23.136 1.00 67.62 270 TYR A CA 1
ATOM 2008 C C . TYR A 1 270 ? 2.218 -6.318 24.171 1.00 67.62 270 TYR A C 1
ATOM 2010 O O . TYR A 1 270 ? 2.049 -6.645 25.344 1.00 67.62 270 TYR A O 1
ATOM 2018 N N . TYR A 1 271 ? 3.306 -5.647 23.768 1.00 65.25 271 TYR A N 1
ATOM 2019 C CA . TYR A 1 271 ? 4.459 -5.400 24.649 1.00 65.25 271 TYR A CA 1
ATOM 2020 C C . TYR A 1 271 ? 4.713 -3.931 25.009 1.00 65.25 271 TYR A C 1
ATOM 2022 O O . TYR A 1 271 ? 5.368 -3.697 26.023 1.00 65.25 271 TYR A O 1
ATOM 2030 N N . GLN A 1 272 ? 4.255 -2.952 24.216 1.00 58.62 272 GLN A N 1
ATOM 2031 C CA . GLN A 1 272 ? 4.464 -1.526 24.532 1.00 58.62 272 GLN A CA 1
ATOM 2032 C C . GLN A 1 272 ? 3.250 -0.863 25.184 1.00 58.62 272 GLN A C 1
ATOM 2034 O O . GLN A 1 272 ? 3.432 0.060 25.973 1.00 58.62 272 GLN A O 1
ATOM 2039 N N . THR A 1 273 ? 2.040 -1.323 24.878 1.00 57.81 273 THR A N 1
ATOM 2040 C CA . THR A 1 273 ? 0.797 -0.740 25.395 1.00 57.81 273 THR A CA 1
ATOM 2041 C C . THR A 1 273 ? 0.410 -1.439 26.707 1.00 57.81 273 THR A C 1
ATOM 2043 O O . THR A 1 273 ? 0.143 -2.644 26.719 1.00 57.81 273 THR A O 1
ATOM 2046 N N . SER A 1 274 ? 0.431 -0.707 27.826 1.00 51.38 274 SER A N 1
ATOM 2047 C CA . SER A 1 274 ? 0.213 -1.203 29.201 1.00 51.38 274 SER A CA 1
ATOM 2048 C C . SER A 1 274 ? -1.110 -1.976 29.357 1.00 51.38 274 SER A C 1
ATOM 2050 O O . SER A 1 274 ? -2.047 -1.759 28.594 1.00 51.38 274 SER A O 1
ATOM 2052 N N . GLU A 1 275 ? -1.268 -2.810 30.398 1.00 51.84 275 GLU A N 1
ATOM 2053 C CA . GLU A 1 275 ? -2.566 -3.455 30.718 1.00 51.84 275 GLU A CA 1
ATOM 2054 C C . GLU A 1 275 ? -3.719 -2.441 30.932 1.00 51.84 275 GLU A C 1
ATOM 2056 O O . GLU A 1 275 ? -4.883 -2.797 30.775 1.00 51.84 275 GLU A O 1
ATOM 2061 N N . ARG A 1 276 ? -3.393 -1.161 31.183 1.00 50.88 276 ARG A N 1
ATOM 2062 C CA . ARG A 1 276 ? -4.327 -0.031 31.362 1.00 50.88 276 ARG A CA 1
ATOM 2063 C C . ARG A 1 276 ? -4.887 0.588 30.078 1.00 50.88 276 ARG A C 1
ATOM 2065 O O . ARG A 1 276 ? -5.682 1.518 30.140 1.00 50.88 276 ARG A O 1
ATOM 2072 N N . ARG A 1 277 ? -4.520 0.067 28.908 1.00 55.00 277 ARG A N 1
ATOM 2073 C CA . ARG A 1 277 ? -4.875 0.613 27.583 1.00 55.00 277 ARG A CA 1
ATOM 2074 C C . ARG A 1 277 ? -6.372 0.758 27.282 1.00 55.00 277 ARG A C 1
ATOM 2076 O O . ARG A 1 277 ? -6.740 1.400 26.303 1.00 55.00 277 ARG A O 1
ATOM 2083 N N . LEU A 1 278 ? -7.228 0.153 28.107 1.00 51.12 278 LEU A N 1
ATOM 2084 C CA . LEU A 1 278 ? -8.690 0.185 27.995 1.00 51.12 278 LEU A CA 1
ATOM 2085 C C . LEU A 1 278 ? -9.378 0.616 29.310 1.00 51.12 278 LEU A C 1
ATOM 2087 O O . LEU A 1 278 ? -10.594 0.500 29.396 1.00 51.12 278 LEU A O 1
ATOM 2091 N N . GLU A 1 279 ? -8.625 1.109 30.309 1.00 44.88 279 GLU A N 1
ATOM 2092 C CA . GLU A 1 279 ? -9.153 1.684 31.571 1.00 44.88 279 GLU A CA 1
ATOM 2093 C C . GLU A 1 279 ? -9.606 3.152 31.415 1.00 44.88 279 GLU A C 1
ATOM 2095 O O . GLU A 1 279 ? -9.911 3.822 32.392 1.00 44.88 279 GLU A O 1
ATOM 2100 N N . VAL A 1 280 ? -9.643 3.678 30.188 1.00 46.88 280 VAL A N 1
ATOM 2101 C CA . VAL A 1 280 ? -10.223 4.996 29.903 1.00 46.88 280 VAL A CA 1
ATOM 2102 C C . VAL A 1 280 ? -11.712 4.803 29.602 1.00 46.88 280 VAL A C 1
ATOM 2104 O O . VAL A 1 280 ? -12.055 3.926 28.801 1.00 46.88 280 VAL A O 1
ATOM 2107 N N . ASP A 1 281 ? -12.574 5.628 30.210 1.00 46.81 281 ASP A N 1
ATOM 2108 C CA . ASP A 1 281 ? -14.054 5.562 30.219 1.00 46.81 281 ASP A CA 1
ATOM 2109 C C . ASP A 1 281 ? -14.719 5.159 28.882 1.00 46.81 281 ASP A C 1
ATOM 2111 O O . ASP A 1 281 ? -15.787 4.538 28.862 1.00 46.81 281 ASP A O 1
ATOM 2115 N N . GLN A 1 282 ? -14.083 5.481 27.749 1.00 50.25 282 GLN A N 1
ATOM 2116 C CA . GLN A 1 282 ? -14.563 5.202 26.395 1.00 50.25 282 GLN A CA 1
ATOM 2117 C C . GLN A 1 282 ? -14.548 3.709 26.007 1.00 50.25 282 GLN A C 1
ATOM 2119 O O . GLN A 1 282 ? -15.411 3.278 25.246 1.00 50.25 282 GLN A O 1
ATOM 2124 N N . PHE A 1 283 ? -13.617 2.899 26.528 1.00 51.50 283 PHE A N 1
ATOM 2125 C CA . PHE A 1 283 ? -13.487 1.472 26.178 1.00 51.50 283 PHE A CA 1
ATOM 2126 C C . PHE A 1 283 ? -13.899 0.510 27.291 1.00 51.50 283 PHE A C 1
ATOM 2128 O O . PHE A 1 283 ? -14.180 -0.661 27.015 1.00 51.50 283 PHE A O 1
ATOM 2135 N N . GLU A 1 284 ? -13.972 0.991 28.531 1.00 50.44 284 GLU A N 1
ATOM 2136 C CA . GLU A 1 284 ? -14.246 0.168 29.713 1.00 50.44 284 GLU A CA 1
ATOM 2137 C C . GLU A 1 284 ? -15.614 -0.541 29.623 1.00 50.44 284 GLU A C 1
ATOM 2139 O O . GLU A 1 284 ? -15.802 -1.657 30.107 1.00 50.44 284 GLU A O 1
ATOM 2144 N N . ASN A 1 285 ? -16.558 0.069 28.896 1.00 56.09 285 ASN A N 1
ATOM 2145 C CA . ASN A 1 285 ? -17.923 -0.423 28.713 1.00 56.09 285 ASN A CA 1
ATOM 2146 C C . ASN A 1 285 ? -18.205 -1.064 27.338 1.00 56.09 285 ASN A C 1
ATOM 2148 O O . ASN A 1 285 ? -19.345 -1.462 27.070 1.00 56.09 285 ASN A O 1
ATOM 2152 N N . VAL A 1 286 ? -17.210 -1.180 26.449 1.00 65.44 286 VAL A N 1
ATOM 2153 C CA . VAL A 1 286 ? -17.430 -1.669 25.077 1.00 65.44 286 VAL A CA 1
ATOM 2154 C C . VAL A 1 286 ? -17.515 -3.196 25.053 1.00 65.44 286 VAL A C 1
ATOM 2156 O O . VAL A 1 286 ? -16.581 -3.930 25.392 1.00 65.44 286 VAL A O 1
ATOM 2159 N N . ARG A 1 287 ? -18.666 -3.718 24.611 1.00 73.38 287 ARG A N 1
ATOM 2160 C CA . ARG A 1 287 ? -18.924 -5.163 24.557 1.00 73.38 287 ARG A CA 1
ATOM 2161 C C . ARG A 1 287 ? -18.185 -5.816 23.386 1.00 73.38 287 ARG A C 1
ATOM 2163 O O . ARG A 1 287 ? -18.725 -5.880 22.286 1.00 73.38 287 ARG A O 1
ATOM 2170 N N . ARG A 1 288 ? -17.008 -6.385 23.653 1.00 83.56 288 ARG A N 1
ATOM 2171 C CA . ARG A 1 288 ? -16.179 -7.123 22.677 1.00 83.56 288 ARG A CA 1
ATOM 2172 C C . ARG A 1 288 ? -16.899 -8.313 22.029 1.00 83.56 288 ARG A C 1
ATOM 2174 O O . ARG A 1 288 ? -17.791 -8.925 22.627 1.00 83.56 288 ARG A O 1
ATOM 2181 N N . LEU A 1 289 ? -16.462 -8.681 20.823 1.00 82.88 289 LEU A N 1
ATOM 2182 C CA . LEU A 1 289 ? -16.951 -9.855 20.100 1.00 82.88 289 LEU A CA 1
ATOM 2183 C C . LEU A 1 289 ? -16.565 -11.155 20.822 1.00 82.88 289 LEU A C 1
ATOM 2185 O O . LEU A 1 289 ? -15.430 -11.340 21.281 1.00 82.88 289 LEU A O 1
ATOM 2189 N N . ALA A 1 290 ? -17.500 -12.106 20.878 1.00 88.00 290 ALA A N 1
ATOM 2190 C CA . ALA A 1 290 ? -17.180 -13.471 21.283 1.00 88.00 290 ALA A CA 1
ATOM 2191 C C . ALA A 1 290 ? -16.191 -14.101 20.286 1.00 88.00 290 ALA A C 1
ATOM 2193 O O . ALA A 1 290 ? -16.198 -13.770 19.105 1.00 88.00 290 ALA A O 1
ATOM 2194 N N . SER A 1 291 ? -15.385 -15.084 20.703 1.00 87.94 291 SER A N 1
ATOM 2195 C CA . SER A 1 291 ? -14.403 -15.724 19.804 1.00 87.94 291 SER A CA 1
ATOM 2196 C C . SER A 1 291 ? -15.030 -16.313 18.531 1.00 87.94 291 SER A C 1
ATOM 2198 O O . SER A 1 291 ? -14.396 -16.328 17.482 1.00 87.94 291 SER A O 1
ATOM 2200 N N . ARG A 1 292 ? -16.292 -16.762 18.602 1.00 88.88 292 ARG A N 1
ATOM 2201 C CA . ARG A 1 292 ? -17.049 -17.223 17.428 1.00 88.88 292 ARG A CA 1
ATOM 2202 C C . ARG A 1 292 ? -17.437 -16.072 16.497 1.00 88.88 292 ARG A C 1
ATOM 2204 O O . ARG A 1 292 ? -17.266 -16.208 15.292 1.00 88.88 292 ARG A O 1
ATOM 2211 N N . GLU A 1 293 ? -17.909 -14.955 17.049 1.00 86.94 293 GLU A N 1
ATOM 2212 C CA . GLU A 1 293 ? -18.231 -13.733 16.295 1.00 86.94 293 GLU A CA 1
ATOM 2213 C C . GLU A 1 293 ? -16.967 -13.134 15.653 1.00 86.94 293 GLU A C 1
ATOM 2215 O O . GLU A 1 293 ? -16.975 -12.773 14.483 1.00 86.94 293 GLU A O 1
ATOM 2220 N N . MET A 1 294 ? -15.839 -13.130 16.367 1.00 88.88 294 MET A N 1
ATOM 2221 C CA . MET A 1 294 ? -14.548 -12.673 15.845 1.00 88.88 294 MET A CA 1
ATOM 2222 C C . MET A 1 294 ? -14.089 -13.496 14.631 1.00 88.88 294 MET A C 1
ATOM 2224 O O . MET A 1 294 ? -13.610 -12.931 13.654 1.00 88.88 294 MET A O 1
ATOM 2228 N N . LEU A 1 295 ? -14.234 -14.826 14.669 1.00 90.44 295 LEU A N 1
ATOM 2229 C CA . LEU A 1 295 ? -13.768 -15.706 13.589 1.00 90.44 295 LEU A CA 1
ATOM 2230 C C . LEU A 1 295 ? -14.733 -15.781 12.399 1.00 90.44 295 LEU A C 1
ATOM 2232 O O . LEU A 1 295 ? -14.285 -15.901 11.262 1.00 90.44 295 LEU A O 1
ATOM 2236 N N . LEU A 1 296 ? -16.044 -15.749 12.650 1.00 86.31 296 LEU A N 1
ATOM 2237 C CA . LEU A 1 296 ? -17.072 -16.036 11.640 1.00 86.31 296 LEU A CA 1
ATOM 2238 C C . LEU A 1 296 ? -17.917 -14.811 11.256 1.00 86.31 296 LEU A C 1
ATOM 2240 O O . LEU A 1 296 ? -18.708 -14.883 10.314 1.00 86.31 296 LEU A O 1
ATOM 2244 N N . GLY A 1 297 ? -17.765 -13.689 11.962 1.00 88.38 297 GLY A N 1
ATOM 2245 C CA . GLY A 1 297 ? -18.500 -12.450 11.720 1.00 88.38 297 GLY A CA 1
ATOM 2246 C C . GLY A 1 297 ? -20.016 -12.653 11.747 1.00 88.38 297 GLY A C 1
ATOM 2247 O O . GLY A 1 297 ? -20.555 -13.320 12.633 1.00 88.38 297 GLY A O 1
ATOM 2248 N N . ASN A 1 298 ? -20.695 -12.129 10.722 1.00 82.38 298 ASN A N 1
ATOM 2249 C CA . ASN A 1 298 ? -22.157 -12.160 10.579 1.00 82.38 298 ASN A CA 1
ATOM 2250 C C . ASN A 1 298 ? -22.772 -13.568 10.580 1.00 82.38 298 ASN A C 1
ATOM 2252 O O . ASN A 1 298 ? -23.961 -13.717 10.844 1.00 82.38 298 ASN A O 1
ATOM 2256 N N . VAL A 1 299 ? -21.983 -14.613 10.309 1.00 81.25 299 VAL A N 1
ATOM 2257 C CA . VAL A 1 299 ? -22.465 -16.003 10.354 1.00 81.25 299 VAL A CA 1
ATOM 2258 C C . VAL A 1 299 ? -22.691 -16.476 11.797 1.00 81.25 299 VAL A C 1
ATOM 2260 O O . VAL A 1 299 ? -23.532 -17.339 12.033 1.00 81.25 299 VAL A O 1
ATOM 2263 N N . ALA A 1 300 ? -21.963 -15.919 12.770 1.00 75.69 300 ALA A N 1
ATOM 2264 C CA . ALA A 1 300 ? -22.044 -16.309 14.181 1.00 75.69 300 ALA A CA 1
ATOM 2265 C C . ALA A 1 300 ? -22.657 -15.240 15.100 1.00 75.69 300 ALA A C 1
ATOM 2267 O O . ALA A 1 300 ? -22.808 -15.498 16.295 1.00 75.69 300 ALA A O 1
ATOM 2268 N N . GLY A 1 301 ? -22.997 -14.064 14.569 1.00 85.69 301 GLY A N 1
ATOM 2269 C CA . GLY A 1 301 ? -23.549 -12.950 15.335 1.00 85.69 301 GLY A CA 1
ATOM 2270 C C . GLY A 1 301 ? -23.132 -11.616 14.733 1.00 85.69 301 GLY A C 1
ATOM 2271 O O . GLY A 1 301 ? -23.463 -11.324 13.589 1.00 85.69 301 GLY A O 1
ATOM 2272 N N . ARG A 1 302 ? -22.420 -10.797 15.509 1.00 81.62 302 ARG A N 1
ATOM 2273 C CA . ARG A 1 302 ? -21.939 -9.481 15.067 1.00 81.62 302 ARG A CA 1
ATOM 2274 C C . ARG A 1 302 ? -20.605 -9.589 14.327 1.00 81.62 302 ARG A C 1
ATOM 2276 O O . ARG A 1 302 ? -19.731 -10.356 14.718 1.00 81.62 302 ARG A O 1
ATOM 2283 N N . SER A 1 303 ? -20.422 -8.785 13.282 1.00 82.81 303 SER A N 1
ATOM 2284 C CA . SER A 1 303 ? -19.131 -8.635 12.591 1.00 82.81 303 SER A CA 1
ATOM 2285 C C . SER A 1 303 ? -18.303 -7.445 13.079 1.00 82.81 303 SER A C 1
ATOM 2287 O O . SER A 1 303 ? -17.139 -7.318 12.690 1.00 82.81 303 SER A O 1
ATOM 2289 N N . TYR A 1 304 ? -18.915 -6.556 13.864 1.00 84.50 304 TYR A N 1
ATOM 2290 C CA . TYR A 1 304 ? -18.339 -5.282 14.276 1.00 84.50 304 TYR A CA 1
ATOM 2291 C C . TYR A 1 304 ? -18.972 -4.750 15.571 1.00 84.50 304 TYR A C 1
ATOM 2293 O O . TYR A 1 304 ? -20.161 -4.984 15.812 1.00 84.50 304 TYR A O 1
ATOM 2301 N N . VAL A 1 305 ? -18.187 -4.035 16.377 1.00 80.50 305 VAL A N 1
ATOM 2302 C CA . VAL A 1 305 ? -18.615 -3.296 17.571 1.00 80.50 305 VAL A CA 1
ATOM 2303 C C . VAL A 1 305 ? -18.061 -1.871 17.471 1.00 80.50 305 VAL A C 1
ATOM 2305 O O . VAL A 1 305 ? -16.839 -1.731 17.469 1.00 80.50 305 VAL A O 1
ATOM 2308 N N . PRO A 1 306 ? -18.920 -0.837 17.397 1.00 71.25 306 PRO A N 1
ATOM 2309 C CA . PRO A 1 306 ? -18.476 0.553 17.349 1.00 71.25 306 PRO A CA 1
ATOM 2310 C C . PRO A 1 306 ? -17.687 0.948 18.595 1.00 71.25 306 PRO A C 1
ATOM 2312 O O . PRO A 1 306 ? -18.060 0.582 19.712 1.00 71.25 306 PRO A O 1
ATOM 2315 N N . VAL A 1 307 ? -16.619 1.712 18.387 1.00 63.88 307 VAL A N 1
ATOM 2316 C CA . VAL A 1 307 ? -15.774 2.263 19.454 1.00 63.88 307 VAL A CA 1
ATOM 2317 C C . VAL A 1 307 ? -16.456 3.452 20.129 1.00 63.88 307 VAL A C 1
ATOM 2319 O O . VAL A 1 307 ? -16.386 3.602 21.346 1.00 63.88 307 VAL A O 1
ATOM 2322 N N . ILE A 1 308 ? -17.158 4.275 19.347 1.00 57.53 308 ILE A N 1
ATOM 2323 C CA . ILE A 1 308 ? -17.942 5.402 19.851 1.00 57.53 308 ILE A CA 1
ATOM 2324 C C . ILE A 1 308 ? -19.409 4.985 19.873 1.00 57.53 308 ILE A C 1
ATOM 2326 O O . ILE A 1 308 ? -20.098 4.993 18.850 1.00 57.53 308 ILE A O 1
ATOM 2330 N N . ASP A 1 309 ? -19.903 4.631 21.057 1.00 45.41 309 ASP A N 1
ATOM 2331 C CA . ASP A 1 309 ? -21.330 4.419 21.269 1.00 45.41 309 ASP A CA 1
ATOM 2332 C C . ASP A 1 309 ? -22.032 5.783 21.324 1.00 45.41 309 ASP A C 1
ATOM 2334 O O . ASP A 1 309 ? -22.360 6.299 22.389 1.00 45.41 309 ASP A O 1
ATOM 2338 N N . THR A 1 310 ? -22.273 6.394 20.159 1.00 42.38 310 THR A N 1
ATOM 2339 C CA . THR A 1 310 ? -23.100 7.612 20.066 1.00 42.38 310 THR A CA 1
ATOM 2340 C C . THR A 1 310 ? -24.508 7.389 20.615 1.00 42.38 310 THR A C 1
ATOM 2342 O O . THR A 1 310 ? -25.197 8.363 20.880 1.00 42.38 310 THR A O 1
ATOM 2345 N N . LEU A 1 311 ? -24.946 6.140 20.826 1.00 39.81 311 LEU A N 1
ATOM 2346 C CA . LEU A 1 311 ? -26.220 5.802 21.463 1.00 39.81 311 LEU A CA 1
ATOM 2347 C C . LEU A 1 311 ? -26.110 5.671 22.996 1.00 39.81 311 LEU A C 1
ATOM 2349 O O . LEU A 1 311 ? -27.128 5.768 23.685 1.00 39.81 311 LEU A O 1
ATOM 2353 N N . GLY A 1 312 ? -24.903 5.493 23.540 1.00 36.97 312 GLY A N 1
ATOM 2354 C CA . GLY A 1 312 ? -24.641 5.242 24.961 1.00 36.97 312 GLY A CA 1
ATOM 2355 C C . GLY A 1 312 ? -24.849 6.461 25.864 1.00 36.97 312 GLY A C 1
ATOM 2356 O O . GLY A 1 312 ? -25.421 6.323 26.950 1.00 36.97 312 GLY A O 1
ATOM 2357 N N . ASP A 1 313 ? -24.499 7.662 25.393 1.00 39.78 313 ASP A N 1
ATOM 2358 C CA . ASP A 1 313 ? -24.728 8.922 26.129 1.00 39.78 313 ASP A CA 1
ATOM 2359 C C . ASP A 1 313 ? -26.218 9.288 26.248 1.00 39.78 313 ASP A C 1
ATOM 2361 O O . ASP A 1 313 ? -26.648 10.006 27.164 1.00 39.78 313 ASP A O 1
ATOM 2365 N N . PHE A 1 314 ? -27.058 8.737 25.368 1.00 43.19 314 PHE A N 1
ATOM 2366 C CA . PHE A 1 314 ? -28.504 8.928 25.439 1.00 43.19 314 PHE A CA 1
ATOM 2367 C C . PHE A 1 314 ? -29.175 8.073 26.527 1.00 43.19 314 PHE A C 1
ATOM 2369 O O . PHE A 1 314 ? -30.297 8.393 26.919 1.00 43.19 314 PHE A O 1
ATOM 2376 N N . ALA A 1 315 ? -28.522 7.023 27.047 1.00 47.28 315 ALA A N 1
ATOM 2377 C CA . ALA A 1 315 ? -29.212 5.927 27.740 1.00 47.28 315 ALA A CA 1
ATOM 2378 C C . ALA A 1 315 ? -28.881 5.725 29.236 1.00 47.28 315 ALA A C 1
ATOM 2380 O O . ALA A 1 315 ? -29.310 4.721 29.804 1.00 47.28 315 ALA A O 1
ATOM 2381 N N . ARG A 1 316 ? -28.141 6.622 29.905 1.00 46.78 316 ARG A N 1
ATOM 2382 C CA . ARG A 1 316 ? -27.584 6.332 31.251 1.00 46.78 316 ARG A CA 1
ATOM 2383 C C . ARG A 1 316 ? -28.058 7.194 32.422 1.00 46.78 316 ARG A C 1
ATOM 2385 O O . ARG A 1 316 ? -27.313 7.389 33.370 1.00 46.78 316 ARG A O 1
ATOM 2392 N N . ASP A 1 317 ? -29.305 7.654 32.412 1.00 53.44 317 ASP A N 1
ATOM 2393 C CA . ASP A 1 317 ? -29.950 8.042 33.675 1.00 53.44 317 ASP A CA 1
ATOM 2394 C C . ASP A 1 317 ? -31.464 7.764 33.612 1.00 53.44 317 ASP A C 1
ATOM 2396 O O . ASP A 1 317 ? -32.199 8.572 33.027 1.00 53.44 317 ASP A O 1
ATOM 2400 N N . PRO A 1 318 ? -31.927 6.610 34.138 1.00 54.25 318 PRO A N 1
ATOM 2401 C CA . PRO A 1 318 ? -33.333 6.214 34.100 1.00 54.25 318 PRO A CA 1
ATOM 2402 C C . PRO A 1 318 ? -34.259 7.134 34.909 1.00 54.25 318 PRO A C 1
ATOM 2404 O O . PRO A 1 318 ? -35.468 7.092 34.678 1.00 54.25 318 PRO A O 1
ATOM 2407 N N . ASP A 1 319 ? -33.715 7.982 35.789 1.00 55.72 319 ASP A N 1
ATOM 2408 C CA . ASP A 1 319 ? -34.484 8.925 36.606 1.00 55.72 319 ASP A CA 1
ATOM 2409 C C . ASP A 1 319 ? -34.501 10.352 36.017 1.00 55.72 319 ASP A C 1
ATOM 2411 O O . ASP A 1 319 ? -35.322 11.189 36.409 1.00 55.72 319 ASP A O 1
ATOM 2415 N N . SER A 1 320 ? -33.670 10.632 35.004 1.00 63.97 320 SER A N 1
ATOM 2416 C CA . SER A 1 320 ? -33.660 11.930 34.321 1.00 63.97 320 SER A CA 1
ATOM 2417 C C . SER A 1 320 ? -34.827 12.087 33.338 1.00 63.97 320 SER A C 1
ATOM 2419 O O . SER A 1 320 ? -35.001 11.325 32.384 1.00 63.97 320 SER A O 1
ATOM 2421 N N . PHE A 1 321 ? -35.630 13.138 33.517 1.00 68.19 321 PHE A N 1
ATOM 2422 C CA . PHE A 1 321 ? -36.655 13.512 32.544 1.00 68.19 321 PHE A CA 1
ATOM 2423 C C . PHE A 1 321 ? -36.001 14.239 31.365 1.00 68.19 321 PHE A C 1
ATOM 2425 O O . PHE A 1 321 ? -35.458 15.331 31.526 1.00 68.19 321 PHE A O 1
ATOM 2432 N N . ARG A 1 322 ? -36.056 13.655 30.166 1.00 72.44 322 ARG A N 1
ATOM 2433 C CA . ARG A 1 322 ? -35.408 14.223 28.975 1.00 72.44 322 ARG A CA 1
ATOM 2434 C C . ARG A 1 322 ? -36.413 14.585 27.892 1.00 72.44 322 ARG A C 1
ATOM 2436 O O . ARG A 1 322 ? -37.367 13.850 27.647 1.00 72.44 322 ARG A O 1
ATOM 2443 N N . VAL A 1 323 ? -36.164 15.703 27.214 1.00 78.81 323 VAL A N 1
ATOM 2444 C CA . VAL A 1 323 ? -36.966 16.175 26.080 1.00 78.81 323 VAL A CA 1
ATOM 2445 C C . VAL A 1 323 ? -36.087 16.203 24.834 1.00 78.81 323 VAL A C 1
ATOM 2447 O O . VAL A 1 323 ? -35.140 16.985 24.744 1.00 78.81 323 VAL A O 1
ATOM 2450 N N . LEU A 1 324 ? -36.388 15.318 23.882 1.00 79.19 324 LEU A N 1
ATOM 2451 C CA . LEU A 1 324 ? -35.731 15.273 22.577 1.00 79.19 324 LEU A CA 1
ATOM 2452 C C . LEU A 1 324 ? -36.448 16.229 21.627 1.00 79.19 324 LEU A C 1
ATOM 2454 O O . LEU A 1 324 ? -37.644 16.069 21.375 1.00 79.19 324 LEU A O 1
ATOM 2458 N N . VAL A 1 325 ? -35.717 17.210 21.101 1.00 82.44 325 VAL A N 1
ATOM 2459 C CA . VAL A 1 325 ? -36.248 18.177 20.137 1.00 82.44 325 VAL A CA 1
ATOM 2460 C C . VAL A 1 325 ? -35.600 17.896 18.781 1.00 82.44 325 VAL A C 1
ATOM 2462 O O . VAL A 1 325 ? -34.426 18.230 18.598 1.00 82.44 325 VAL A O 1
ATOM 2465 N N . PRO A 1 326 ? -36.309 17.246 17.840 1.00 76.19 326 PRO A N 1
ATOM 2466 C CA . PRO A 1 326 ? -35.799 17.072 16.490 1.00 76.19 326 PRO A CA 1
ATOM 2467 C C . PRO A 1 326 ? -35.794 18.433 15.792 1.00 76.19 326 PRO A C 1
ATOM 2469 O O . PRO A 1 326 ? -36.833 19.087 15.715 1.00 76.19 326 PRO A O 1
ATOM 2472 N N . ILE A 1 327 ? -34.633 18.845 15.296 1.00 77.50 327 ILE A N 1
ATOM 2473 C CA . ILE A 1 327 ? -34.466 20.088 14.543 1.00 77.50 327 ILE A CA 1
ATOM 2474 C C . ILE A 1 327 ? -33.822 19.796 13.188 1.00 77.50 327 ILE A C 1
ATOM 2476 O O . ILE A 1 327 ? -32.904 18.983 13.081 1.00 77.50 327 ILE A O 1
ATOM 2480 N N . ALA A 1 328 ? -34.314 20.450 12.145 1.00 69.94 328 ALA A N 1
ATOM 2481 C CA . ALA A 1 328 ? -33.731 20.440 10.810 1.00 69.94 328 ALA A CA 1
ATOM 2482 C C . ALA A 1 328 ? -32.748 21.603 10.615 1.00 69.94 328 ALA A C 1
ATOM 2484 O O . ALA A 1 328 ? -31.850 21.507 9.783 1.00 69.94 328 ALA A O 1
ATOM 2485 N N . ASN A 1 329 ? -32.907 22.705 11.360 1.00 66.44 329 ASN A N 1
ATOM 2486 C CA . ASN A 1 329 ? -31.961 23.818 11.329 1.00 66.44 329 ASN A CA 1
ATOM 2487 C C . ASN A 1 329 ? -31.915 24.564 12.683 1.00 66.44 329 ASN A C 1
ATOM 2489 O O . ASN A 1 329 ? -32.875 25.257 13.036 1.00 66.44 329 ASN A O 1
ATOM 2493 N N . PRO A 1 330 ? -30.787 24.498 13.420 1.00 64.75 330 PRO A N 1
ATOM 2494 C CA . PRO A 1 330 ? -30.658 25.107 14.746 1.00 64.75 330 PRO A CA 1
ATOM 2495 C C . PRO A 1 330 ? -30.782 26.633 14.760 1.00 64.75 330 PRO A C 1
ATOM 2497 O O . PRO A 1 330 ? -31.118 27.185 15.800 1.00 64.75 330 PRO A O 1
ATOM 2500 N N . GLN A 1 331 ? -30.549 27.315 13.635 1.00 60.97 331 GLN A N 1
ATOM 2501 C CA . GLN A 1 331 ? -30.638 28.779 13.563 1.00 60.97 331 GLN A CA 1
ATOM 2502 C C . GLN A 1 331 ? -32.070 29.292 13.369 1.00 60.97 331 GLN A C 1
ATOM 2504 O O . GLN A 1 331 ? -32.344 30.457 13.633 1.00 60.97 331 GLN A O 1
ATOM 2509 N N . THR A 1 332 ? -32.987 28.454 12.875 1.00 73.38 332 THR A N 1
ATOM 2510 C CA . THR A 1 332 ? -34.372 28.865 12.572 1.00 73.38 332 THR A CA 1
ATOM 2511 C C . THR A 1 332 ? -35.402 28.265 13.522 1.00 73.38 332 THR A C 1
ATOM 2513 O O . THR A 1 332 ? -36.543 28.712 13.541 1.00 73.38 332 THR A O 1
ATOM 2516 N N . GLU A 1 333 ? -35.021 27.254 14.303 1.00 76.69 333 GLU A N 1
ATOM 2517 C CA . GLU A 1 333 ? -35.933 26.466 15.141 1.00 76.69 333 GLU A CA 1
ATOM 2518 C C . GLU A 1 333 ? -35.691 26.664 16.647 1.00 76.69 333 GLU A C 1
ATOM 2520 O O . GLU A 1 333 ? -36.042 25.816 17.470 1.00 76.69 333 GLU A O 1
ATOM 2525 N N . GLU A 1 334 ? -35.143 27.821 17.029 1.00 76.69 334 GLU A N 1
ATOM 2526 C CA . GLU A 1 334 ? -34.922 28.205 18.430 1.00 76.69 334 GLU A CA 1
ATOM 2527 C C . GLU A 1 334 ? -36.206 28.128 19.274 1.00 76.69 334 GLU A C 1
ATOM 2529 O O . GLU A 1 334 ? -36.158 27.755 20.447 1.00 76.69 334 GLU A O 1
ATOM 2534 N N . GLU A 1 335 ? -37.377 28.402 18.685 1.00 81.38 335 GLU A N 1
ATOM 2535 C CA . GLU A 1 335 ? -38.661 28.302 19.385 1.00 81.38 335 GLU A CA 1
ATOM 2536 C C . GLU A 1 335 ? -38.972 26.868 19.847 1.00 81.38 335 GLU A C 1
ATOM 2538 O O . GLU A 1 335 ? -39.458 26.687 20.968 1.00 81.38 335 GLU A O 1
ATOM 2543 N N . LEU A 1 336 ? -38.637 25.851 19.042 1.00 79.75 336 LEU A N 1
ATOM 2544 C CA . LEU A 1 336 ? -38.830 24.436 19.384 1.00 79.75 336 LEU A CA 1
ATOM 2545 C C . LEU A 1 336 ? -37.886 24.005 20.508 1.00 79.75 336 LEU A C 1
ATOM 2547 O O . LEU A 1 336 ? -38.305 23.318 21.443 1.00 79.75 336 LEU A O 1
ATOM 2551 N N . ILE A 1 337 ? -36.638 24.472 20.464 1.00 80.12 337 ILE A N 1
ATOM 2552 C CA . ILE A 1 337 ? -35.665 24.255 21.540 1.00 80.12 337 ILE A CA 1
ATOM 2553 C C . ILE A 1 337 ? -36.161 24.937 22.824 1.00 80.12 337 ILE A C 1
ATOM 2555 O O . ILE A 1 337 ? -36.171 24.319 23.886 1.00 80.12 337 ILE A O 1
ATOM 2559 N N . SER A 1 338 ? -36.681 26.168 22.731 1.00 83.69 338 SER A N 1
ATOM 2560 C CA . SER A 1 338 ? -37.241 26.909 23.872 1.00 83.69 338 SER A CA 1
ATOM 2561 C C . SER A 1 338 ? -38.452 26.213 24.505 1.00 83.69 338 SER A C 1
ATOM 2563 O O . SER A 1 338 ? -38.659 26.293 25.719 1.00 83.69 338 SER A O 1
ATOM 2565 N N . LEU A 1 339 ? -39.273 25.543 23.690 1.00 83.44 339 LEU A N 1
ATOM 2566 C CA . LEU A 1 339 ? -40.416 24.761 24.147 1.00 83.44 339 LEU A CA 1
ATOM 2567 C C . LEU A 1 339 ? -39.936 23.501 24.873 1.00 83.44 339 LEU A C 1
ATOM 2569 O O . LEU A 1 339 ? -40.427 23.206 25.963 1.00 83.44 339 LEU A O 1
ATOM 2573 N N . GLY A 1 340 ? -38.936 22.813 24.311 1.00 83.88 340 GLY A N 1
ATOM 2574 C CA . GLY A 1 340 ? -38.279 21.676 24.952 1.00 83.88 340 GLY A CA 1
ATOM 2575 C C . GLY A 1 340 ? -37.683 22.042 26.311 1.00 83.88 340 GLY A C 1
ATOM 2576 O O . GLY A 1 340 ? -37.912 21.333 27.289 1.00 83.88 340 GLY A O 1
ATOM 2577 N N . SER A 1 341 ? -37.020 23.200 26.402 1.00 83.50 341 SER A N 1
ATOM 2578 C CA . SER A 1 341 ? -36.438 23.734 27.644 1.00 83.50 341 SER A CA 1
ATOM 2579 C C . SER A 1 341 ? -37.483 24.063 28.693 1.00 83.50 341 SER A C 1
ATOM 2581 O O . SER A 1 341 ? -37.309 23.704 29.855 1.00 83.50 341 SER A O 1
ATOM 2583 N N . ARG A 1 342 ? -38.609 24.663 28.291 1.00 86.25 342 ARG A N 1
ATOM 2584 C CA . ARG A 1 342 ? -39.735 24.923 29.199 1.00 86.25 342 ARG A CA 1
ATOM 2585 C C . ARG A 1 342 ? -40.390 23.642 29.706 1.00 86.25 342 ARG A C 1
ATOM 2587 O O . ARG A 1 342 ? -40.822 23.590 30.854 1.00 86.25 342 ARG A O 1
ATOM 2594 N N . LEU A 1 343 ? -40.467 22.610 28.870 1.00 83.44 343 LEU A N 1
ATOM 2595 C CA . LEU A 1 343 ? -41.015 21.316 29.266 1.00 83.44 343 LEU A CA 1
ATOM 2596 C C . LEU A 1 343 ? -40.067 20.597 30.237 1.00 83.44 343 LEU A C 1
ATOM 2598 O O . LEU A 1 343 ? -40.507 20.108 31.277 1.00 83.44 343 LEU A O 1
ATOM 2602 N N . ALA A 1 344 ? -38.766 20.591 29.937 1.00 84.19 344 ALA A N 1
ATOM 2603 C CA . ALA A 1 344 ? -37.738 19.996 30.783 1.00 84.19 344 ALA A CA 1
ATOM 2604 C C . ALA A 1 344 ? -37.647 20.687 32.154 1.00 84.19 344 ALA A C 1
ATOM 2606 O O . ALA A 1 344 ? -37.587 20.001 33.170 1.00 84.19 344 ALA A O 1
ATOM 2607 N N . SER A 1 345 ? -37.766 22.020 32.219 1.00 82.75 345 SER A N 1
ATOM 2608 C CA . SER A 1 345 ? -37.689 22.779 33.480 1.00 82.75 345 SER A CA 1
ATOM 2609 C C . SER A 1 345 ? -38.804 22.475 34.491 1.00 82.75 345 SER A C 1
ATOM 2611 O O . SER A 1 345 ? -38.747 22.945 35.622 1.00 82.75 345 SER A O 1
ATOM 2613 N N . THR A 1 346 ? -39.832 21.707 34.112 1.00 85.06 346 THR A N 1
ATOM 2614 C CA . THR A 1 346 ? -40.898 21.273 35.036 1.00 85.06 346 THR A CA 1
ATOM 2615 C C . THR A 1 346 ? -40.513 20.063 35.897 1.00 85.06 346 THR A C 1
ATOM 2617 O O . THR A 1 346 ? -41.324 19.605 36.702 1.00 85.06 346 THR A O 1
ATOM 2620 N N . ARG A 1 347 ? -39.298 19.521 35.733 1.00 81.00 347 ARG A N 1
ATOM 2621 C CA . ARG A 1 347 ? -38.805 18.320 36.423 1.00 81.00 347 ARG A CA 1
ATOM 2622 C C . ARG A 1 347 ? -37.421 18.578 37.022 1.00 81.00 347 ARG A C 1
ATOM 2624 O O . ARG A 1 347 ? -36.604 19.247 36.399 1.00 81.00 347 ARG A O 1
ATOM 2631 N N . GLU A 1 348 ? -37.149 18.006 38.197 1.00 69.19 348 GLU A N 1
ATOM 2632 C CA . GLU A 1 348 ? -35.929 18.260 38.994 1.00 69.19 348 GLU A CA 1
ATOM 2633 C C . GLU A 1 348 ? -34.606 17.916 38.279 1.00 69.19 348 GLU A C 1
ATOM 2635 O O . GLU A 1 348 ? -33.560 18.419 38.672 1.00 69.19 348 GLU A O 1
ATOM 2640 N N . GLN A 1 349 ? -34.640 17.126 37.199 1.00 71.69 349 GLN A N 1
ATOM 2641 C CA . GLN A 1 349 ? -33.472 16.776 36.374 1.00 71.69 349 GLN A CA 1
ATOM 2642 C C . GLN A 1 349 ? -33.772 16.855 34.866 1.00 71.69 349 GLN A C 1
ATOM 2644 O O . GLN A 1 349 ? -33.365 16.004 34.073 1.00 71.69 349 GLN A O 1
ATOM 2649 N N . GLY A 1 350 ? -34.539 17.871 34.468 1.00 74.19 350 GLY A N 1
ATOM 2650 C CA . GLY A 1 350 ? -34.896 18.120 33.077 1.00 74.19 350 GLY A CA 1
ATOM 2651 C C . GLY A 1 350 ? -33.698 18.411 32.172 1.00 74.19 350 GLY A C 1
ATOM 2652 O O . GLY A 1 350 ? -33.104 19.479 32.293 1.00 74.19 350 GLY A O 1
ATOM 2653 N N . LYS A 1 351 ? -33.391 17.534 31.208 1.00 76.25 351 LYS A N 1
ATOM 2654 C CA . LYS A 1 351 ? -32.386 17.801 30.156 1.00 76.25 351 LYS A CA 1
ATOM 2655 C C . LYS A 1 351 ? -33.038 17.928 28.777 1.00 76.25 351 LYS A C 1
ATOM 2657 O O . LYS A 1 351 ? -33.944 17.164 28.439 1.00 76.25 351 LYS A O 1
ATOM 2662 N N . VAL A 1 352 ? -32.562 18.872 27.965 1.00 80.25 352 VAL A N 1
ATOM 2663 C CA . VAL A 1 352 ? -32.987 19.040 26.564 1.00 80.25 352 VAL A CA 1
ATOM 2664 C C . VAL A 1 352 ? -31.838 18.704 25.646 1.00 80.25 352 VAL A C 1
ATOM 2666 O O . VAL A 1 352 ? -30.746 19.245 25.799 1.00 80.25 352 VAL A O 1
ATOM 2669 N N . HIS A 1 353 ? -32.111 17.858 24.660 1.00 76.94 353 HIS A N 1
ATOM 2670 C CA . HIS A 1 353 ? -31.158 17.555 23.605 1.00 76.94 353 HIS A CA 1
ATOM 2671 C C . HIS A 1 353 ? -31.770 17.945 22.262 1.00 76.94 353 HIS A C 1
ATOM 2673 O O . HIS A 1 353 ? -32.819 17.427 21.865 1.00 76.94 353 HIS A O 1
ATOM 2679 N N . ALA A 1 354 ? -31.109 18.873 21.574 1.00 76.06 354 ALA A N 1
ATOM 2680 C CA . ALA A 1 354 ? -31.417 19.212 20.197 1.00 76.06 354 ALA A CA 1
ATOM 2681 C C . ALA A 1 354 ? -30.789 18.150 19.285 1.00 76.06 354 ALA A C 1
ATOM 2683 O O . ALA A 1 354 ? -29.568 18.011 19.241 1.00 76.06 354 ALA A O 1
ATOM 2684 N N . VAL A 1 355 ? -31.622 17.378 18.589 1.00 76.19 355 VAL A N 1
ATOM 2685 C CA . VAL A 1 355 ? -31.162 16.322 17.682 1.00 76.19 355 VAL A CA 1
ATOM 2686 C C . VAL A 1 355 ? -31.301 16.830 16.259 1.00 76.19 355 VAL A C 1
ATOM 2688 O O . VAL A 1 355 ? -32.414 17.057 15.788 1.00 76.19 355 VAL A O 1
ATOM 2691 N N . HIS A 1 356 ? -30.174 17.009 15.575 1.00 70.88 356 HIS A N 1
ATOM 2692 C CA . HIS A 1 356 ? -30.180 17.435 14.183 1.00 70.88 356 HIS A CA 1
ATOM 2693 C C . HIS A 1 356 ? -30.568 16.262 13.277 1.00 70.88 356 HIS A C 1
ATOM 2695 O O . HIS A 1 356 ? -29.801 15.314 13.102 1.00 70.88 356 HIS A O 1
ATOM 2701 N N . VAL A 1 357 ? -31.781 16.304 12.727 1.00 67.94 357 VAL A N 1
ATOM 2702 C CA . VAL A 1 357 ? -32.311 15.235 11.876 1.00 67.94 357 VAL A CA 1
ATOM 2703 C C . VAL A 1 357 ? -32.003 15.564 10.423 1.00 67.94 357 VAL A C 1
ATOM 2705 O O . VAL A 1 357 ? -32.692 16.357 9.786 1.00 67.94 357 VAL A O 1
ATOM 2708 N N . VAL A 1 358 ? -30.974 14.921 9.876 1.00 57.84 358 VAL A N 1
ATOM 2709 C CA . VAL A 1 358 ? -30.673 15.003 8.444 1.00 57.84 358 VAL A CA 1
ATOM 2710 C C . VAL A 1 358 ? -31.524 13.969 7.709 1.00 57.84 358 VAL A C 1
ATOM 2712 O O . VAL A 1 358 ? -31.413 12.769 7.961 1.00 57.84 358 VAL A O 1
ATOM 2715 N N . GLN A 1 359 ? -32.380 14.412 6.785 1.00 49.38 359 GLN A N 1
ATOM 2716 C CA . GLN A 1 359 ? -33.043 13.493 5.859 1.00 49.38 359 GLN A CA 1
ATOM 2717 C C . GLN A 1 359 ? -32.006 12.930 4.882 1.00 49.38 359 GLN A C 1
ATOM 2719 O O . GLN A 1 359 ? -31.608 13.595 3.927 1.00 49.38 359 GLN A O 1
ATOM 2724 N N . ALA A 1 360 ? -31.574 11.691 5.105 1.00 47.97 360 ALA A N 1
ATOM 2725 C CA . ALA A 1 360 ? -30.846 10.942 4.092 1.00 47.97 360 ALA A CA 1
ATOM 2726 C C . ALA A 1 360 ? -31.798 10.607 2.929 1.00 47.97 360 ALA A C 1
ATOM 2728 O O . ALA A 1 360 ? -32.903 10.100 3.147 1.00 47.97 360 ALA A O 1
ATOM 2729 N N . SER A 1 361 ? -31.382 10.890 1.689 1.00 40.44 361 SER A N 1
ATOM 2730 C CA . SER A 1 361 ? -32.096 10.405 0.500 1.00 40.44 361 SER A CA 1
ATOM 2731 C C . SER A 1 361 ? -32.186 8.877 0.555 1.00 40.44 361 SER A C 1
ATOM 2733 O O . SER A 1 361 ? -31.233 8.222 0.977 1.00 40.44 361 SER A O 1
ATOM 2735 N N . LYS A 1 362 ? -33.302 8.287 0.105 1.00 48.09 362 LYS A N 1
ATOM 2736 C CA . LYS A 1 362 ? -33.482 6.820 0.065 1.00 48.09 362 LYS A CA 1
ATOM 2737 C C . LYS A 1 362 ? -32.389 6.096 -0.735 1.00 48.09 362 LYS A C 1
ATOM 2739 O O . LYS A 1 362 ? -32.189 4.909 -0.520 1.00 48.09 362 LYS A O 1
ATOM 2744 N N . ASP A 1 363 ? -31.652 6.816 -1.577 1.00 49.56 363 ASP A N 1
ATOM 2745 C CA . ASP A 1 363 ? -30.531 6.289 -2.361 1.00 49.56 363 ASP A CA 1
ATOM 2746 C C . ASP A 1 363 ? -29.201 6.196 -1.578 1.00 49.56 363 ASP A C 1
ATOM 2748 O O . ASP A 1 363 ? -28.203 5.741 -2.128 1.00 49.56 363 ASP A O 1
ATOM 2752 N N . LEU A 1 364 ? -29.160 6.629 -0.308 1.00 44.53 364 LEU A N 1
ATOM 2753 C CA . LEU A 1 364 ? -27.991 6.523 0.585 1.00 44.53 364 LEU A CA 1
ATOM 2754 C C . LEU A 1 364 ? -28.035 5.305 1.523 1.00 44.53 364 LEU A C 1
ATOM 2756 O O . LEU A 1 364 ? -27.070 5.058 2.241 1.00 44.53 364 LEU A O 1
ATOM 2760 N N . ILE A 1 365 ? -29.139 4.553 1.524 1.00 40.56 365 ILE A N 1
ATOM 2761 C CA . ILE A 1 365 ? -29.317 3.344 2.334 1.00 40.56 365 ILE A CA 1
ATOM 2762 C C . ILE A 1 365 ? -29.605 2.183 1.385 1.00 40.56 365 ILE A C 1
ATOM 2764 O O . ILE A 1 365 ? -30.750 1.752 1.291 1.00 40.56 365 ILE A O 1
ATOM 2768 N N . LEU A 1 366 ? -28.591 1.712 0.654 1.00 34.34 366 LEU A N 1
ATOM 2769 C CA . LEU A 1 366 ? -28.554 0.379 0.038 1.00 34.34 366 LEU A CA 1
ATOM 2770 C C . LEU A 1 366 ? -27.109 -0.062 -0.220 1.00 34.34 366 LEU A C 1
ATOM 2772 O O . LEU A 1 366 ? -26.350 0.722 -0.834 1.00 34.34 366 LEU A O 1
#

Sequence (366 aa):
MADTSSSATDSATETGDEDGVPTQGEVVPERFSSDEVFQRIVADADHEVTSSIRELFFSALAAGFAITITFLVYASMSATSESRLVAVILYPLGFIYIIIGGYQLYTENTLPPVALTLERLASVPTLLRHWVIVLTGNFLGGGLGALALAYGGVFDPATTAVAIDIAEKGVATPISHLFFKAAFAGLIVAGVVWMDFAAQETISRLVIVYIAFLAIPLGNLFHVVVSFTEAVFLVAHGNLSILVGLTDFILPVLAGNTLGGVLLVTVVNYYQTSERRLEVDQFENVRRLASREMLLGNVAGRSYVPVIDTLGDFARDPDSFRVLVPIANPQTEEELISLGSRLASTREQGKVHAVHVVQASKDLIL